Protein AF-0000000084488654 (afdb_homodimer)

pLDDT: mean 82.96, std 18.71, range [35.03, 98.75]

Radius of gyration: 23.06 Å; Cα contacts (8 Å, |Δi|>4): 417; chains: 2; bounding box: 49×82×56 Å

InterPro domains:
  IPR019537 Transmembrane protein 65 [PF10507] (19-125)
  IPR019537 Transmembrane protein 65 [PTHR21706] (2-139)

Foldseek 3Di:
DPPQDADDPVLLLLLLQLLQQLLLVLLLLQQLQLVVQLVVCCVPCCVPPVDDSVNSSVVSNVVSVVVCVVCSVVSVVVSVVVGDDNDPGDPVNCPDPSSVVSSVNSNVNNSVNSNVNNNVCVVVDDDPPPPCVVVVVVVVD/DPPQDADDPVLLLLLLQLLLQLLLVLLLLQQLQLVVQLVVCCVPCCVPPVDDSVNSSVVSNVVSVVVCVVCSVVSVVVSVVVRDDNPPGDPVNCPDPSSVVSSVNSNVNNSVNSNVNNNVCVVVDDDPPPPCVVVVVVVVD

Structure (mmCIF, N/CA/C/O backbone):
data_AF-0000000084488654-model_v1
#
loop_
_entity.id
_entity.type
_entity.pdbx_description
1 polymer 'Transmembrane protein 65'
#
loop_
_atom_site.group_PDB
_atom_site.id
_atom_site.type_symbol
_atom_site.label_atom_id
_atom_site.label_alt_id
_atom_site.label_comp_id
_atom_site.label_asym_id
_atom_site.label_entity_id
_atom_site.label_seq_id
_atom_site.pdbx_PDB_ins_code
_atom_site.Cartn_x
_atom_site.Cartn_y
_atom_site.Cartn_z
_atom_site.occupancy
_atom_site.B_iso_or_equiv
_atom_site.auth_seq_id
_atom_site.auth_comp_id
_atom_site.auth_asym_id
_atom_site.auth_atom_id
_atom_site.pdbx_PDB_model_num
ATOM 1 N N . ALA A 1 1 ? 18.141 -35.188 0.821 1 44.56 1 ALA A N 1
ATOM 2 C CA . ALA A 1 1 ? 17.438 -33.938 0.539 1 44.56 1 ALA A CA 1
ATOM 3 C C . ALA A 1 1 ? 18.25 -33.031 -0.389 1 44.56 1 ALA A C 1
ATOM 5 O O . ALA A 1 1 ? 19.422 -32.75 -0.121 1 44.56 1 ALA A O 1
ATOM 6 N N . GLU A 1 2 ? 18.188 -33.094 -1.685 1 52.5 2 GLU A N 1
ATOM 7 C CA . GLU A 1 2 ? 19.062 -32.469 -2.686 1 52.5 2 GLU A CA 1
ATOM 8 C C . GLU A 1 2 ? 19.25 -30.969 -2.404 1 52.5 2 GLU A C 1
ATOM 10 O O . GLU A 1 2 ? 18.281 -30.25 -2.182 1 52.5 2 GLU A O 1
ATOM 15 N N . GLN A 1 3 ? 20.375 -30.578 -1.865 1 67.62 3 GLN A N 1
ATOM 16 C CA . GLN A 1 3 ? 20.766 -29.25 -1.397 1 67.62 3 GLN A CA 1
ATOM 17 C C . GLN A 1 3 ? 20.609 -28.219 -2.498 1 67.62 3 GLN A C 1
ATOM 19 O O . GLN A 1 3 ? 21.156 -28.375 -3.594 1 67.62 3 GLN A O 1
ATOM 24 N N . VAL A 1 4 ? 19.484 -27.656 -2.678 1 75.12 4 VAL A N 1
ATOM 25 C CA . VAL A 1 4 ? 19.297 -26.578 -3.641 1 75.12 4 VAL A CA 1
ATOM 26 C C . VAL A 1 4 ? 20.5 -25.625 -3.598 1 75.12 4 VAL A C 1
ATOM 28 O O . VAL A 1 4 ? 20.891 -25.156 -2.527 1 75.12 4 VAL A O 1
ATOM 31 N N . PRO A 1 5 ? 21.328 -25.672 -4.715 1 82.69 5 PRO A N 1
ATOM 32 C CA . PRO A 1 5 ? 22.484 -24.781 -4.727 1 82.69 5 PRO A CA 1
ATOM 33 C C . PRO A 1 5 ? 22.109 -23.328 -4.402 1 82.69 5 PRO A C 1
ATOM 35 O O . PRO A 1 5 ? 21.094 -22.828 -4.871 1 82.69 5 PRO A O 1
ATOM 38 N N . ARG A 1 6 ? 22.969 -22.781 -3.582 1 86.94 6 ARG A N 1
ATOM 39 C CA . ARG A 1 6 ? 22.766 -21.391 -3.201 1 86.94 6 ARG A CA 1
ATOM 40 C C . ARG A 1 6 ? 22.984 -20.469 -4.391 1 86.94 6 ARG A C 1
ATOM 42 O O . ARG A 1 6 ? 23.906 -20.656 -5.184 1 86.94 6 ARG A O 1
ATOM 49 N N . PRO A 1 7 ? 22.078 -19.5 -4.551 1 90.06 7 PRO A N 1
ATOM 50 C CA . PRO A 1 7 ? 22.281 -18.531 -5.621 1 90.06 7 PRO A CA 1
ATOM 51 C C . PRO A 1 7 ? 23.547 -17.688 -5.434 1 90.06 7 PRO A C 1
ATOM 53 O O . PRO A 1 7 ? 24.016 -17.516 -4.305 1 90.06 7 PRO A O 1
ATOM 56 N N . THR A 1 8 ? 24.078 -17.312 -6.465 1 90.81 8 THR A N 1
ATOM 57 C CA . THR A 1 8 ? 25.234 -16.422 -6.41 1 90.81 8 THR A CA 1
ATOM 58 C C . THR A 1 8 ? 24.828 -15.031 -5.949 1 90.81 8 THR A C 1
ATOM 60 O O . THR A 1 8 ? 23.641 -14.695 -5.945 1 90.81 8 THR A O 1
ATOM 63 N N . THR A 1 9 ? 25.828 -14.305 -5.566 1 91.94 9 THR A N 1
ATOM 64 C CA . THR A 1 9 ? 25.578 -12.938 -5.145 1 91.94 9 THR A CA 1
ATOM 65 C C . THR A 1 9 ? 24.969 -12.125 -6.277 1 91.94 9 THR A C 1
ATOM 67 O O . THR A 1 9 ? 24.094 -11.281 -6.047 1 91.94 9 THR A O 1
ATOM 70 N N . ARG A 1 10 ? 25.391 -12.367 -7.445 1 92.12 10 ARG A N 1
ATOM 71 C CA . ARG A 1 10 ? 24.844 -11.664 -8.602 1 92.12 10 ARG A CA 1
ATOM 72 C C . ARG A 1 10 ? 23.359 -11.984 -8.789 1 92.12 10 ARG A C 1
ATOM 74 O O . ARG A 1 10 ? 22.562 -11.094 -9.078 1 92.12 10 ARG A O 1
ATOM 81 N N . ASN A 1 11 ? 23.078 -13.25 -8.594 1 91.25 11 ASN A N 1
ATOM 82 C CA . ASN A 1 11 ? 21.688 -13.648 -8.664 1 91.25 11 ASN A CA 1
ATOM 83 C C . ASN A 1 11 ? 20.844 -12.938 -7.609 1 91.25 11 ASN A C 1
ATOM 85 O O . ASN A 1 11 ? 19.734 -12.484 -7.895 1 91.25 11 ASN A O 1
ATOM 89 N N . LEU A 1 12 ? 21.391 -12.906 -6.457 1 93.56 12 LEU A N 1
ATOM 90 C CA . LEU A 1 12 ? 20.672 -12.305 -5.34 1 93.56 12 LEU A CA 1
ATOM 91 C C . LEU A 1 12 ? 20.438 -10.812 -5.586 1 93.56 12 LEU A C 1
ATOM 93 O O . LEU A 1 12 ? 19.359 -10.297 -5.316 1 93.56 12 LEU A O 1
ATOM 97 N N . VAL A 1 13 ? 21.422 -10.18 -6.129 1 93.44 13 VAL A N 1
ATOM 98 C CA . VAL A 1 13 ? 21.297 -8.758 -6.438 1 93.44 13 VAL A CA 1
ATOM 99 C C . VAL A 1 13 ? 20.281 -8.555 -7.555 1 93.44 13 VAL A C 1
ATOM 101 O O . VAL A 1 13 ? 19.484 -7.609 -7.516 1 93.44 13 VAL A O 1
ATOM 104 N N . ASP A 1 14 ? 20.297 -9.43 -8.484 1 91.25 14 ASP A N 1
ATOM 105 C CA . ASP A 1 14 ? 19.328 -9.352 -9.57 1 91.25 14 ASP A CA 1
ATOM 106 C C . ASP A 1 14 ? 17.906 -9.5 -9.039 1 91.25 14 ASP A C 1
ATOM 108 O O . ASP A 1 14 ? 16.984 -8.828 -9.523 1 91.25 14 ASP A O 1
ATOM 112 N N . ILE A 1 15 ? 17.766 -10.398 -8.102 1 91.38 15 ILE A N 1
ATOM 113 C CA . ILE A 1 15 ? 16.453 -10.602 -7.477 1 91.38 15 ILE A CA 1
ATOM 114 C C . ILE A 1 15 ? 16.016 -9.305 -6.797 1 91.38 15 ILE A C 1
ATOM 116 O O . ILE A 1 15 ? 14.859 -8.891 -6.945 1 91.38 15 ILE A O 1
ATOM 120 N N . ALA A 1 16 ? 16.906 -8.703 -6.094 1 94.19 16 ALA A N 1
ATOM 121 C CA . ALA A 1 16 ? 16.578 -7.469 -5.379 1 94.19 16 ALA A CA 1
ATOM 122 C C . ALA A 1 16 ? 16.203 -6.355 -6.348 1 94.19 16 ALA A C 1
ATOM 124 O O . ALA A 1 16 ? 15.219 -5.641 -6.129 1 94.19 16 ALA A O 1
ATOM 125 N N . ILE A 1 17 ? 16.938 -6.238 -7.414 1 92.25 17 ILE A N 1
ATOM 126 C CA . ILE A 1 17 ? 16.688 -5.184 -8.391 1 92.25 17 ILE A CA 1
ATOM 127 C C . ILE A 1 17 ? 15.344 -5.41 -9.078 1 92.25 17 ILE A C 1
ATOM 129 O O . ILE A 1 17 ? 14.555 -4.477 -9.242 1 92.25 17 ILE A O 1
ATOM 133 N N . ALA A 1 18 ? 15.094 -6.648 -9.445 1 89.44 18 ALA A N 1
ATOM 134 C CA . ALA A 1 18 ? 13.844 -6.992 -10.117 1 89.44 18 ALA A CA 1
ATOM 135 C C . ALA A 1 18 ? 12.641 -6.672 -9.234 1 89.44 18 ALA A C 1
ATOM 137 O O . ALA A 1 18 ? 11.594 -6.25 -9.734 1 89.44 18 ALA A O 1
ATOM 138 N N . ASN A 1 19 ? 12.797 -6.875 -7.961 1 91.56 19 ASN A N 1
ATOM 139 C CA . ASN A 1 19 ? 11.688 -6.645 -7.043 1 91.56 19 ASN A CA 1
ATOM 140 C C . ASN A 1 19 ? 11.578 -5.176 -6.656 1 91.56 19 ASN A C 1
ATOM 142 O O . ASN A 1 19 ? 10.531 -4.734 -6.172 1 91.56 19 ASN A O 1
ATOM 146 N N . SER A 1 20 ? 12.641 -4.43 -6.879 1 94.69 20 SER A N 1
ATOM 147 C CA . SER A 1 20 ? 12.633 -3.023 -6.484 1 94.69 20 SER A CA 1
ATOM 148 C C . SER A 1 20 ? 11.859 -2.172 -7.488 1 94.69 20 SER A C 1
ATOM 150 O O . SER A 1 20 ? 11.203 -1.197 -7.109 1 94.69 20 SER A O 1
ATOM 152 N N . ILE A 1 21 ? 11.805 -2.488 -8.641 1 93.38 21 ILE A N 1
ATOM 153 C CA . ILE A 1 21 ? 11.344 -1.622 -9.727 1 93.38 21 ILE A CA 1
ATOM 154 C C . ILE A 1 21 ? 9.836 -1.385 -9.594 1 93.38 21 ILE A C 1
ATOM 156 O O . ILE A 1 21 ? 9.391 -0.238 -9.531 1 93.38 21 ILE A O 1
ATOM 160 N N . PRO A 1 22 ? 9.102 -2.508 -9.539 1 93 22 PRO A N 1
ATOM 161 C CA . PRO A 1 22 ? 7.672 -2.242 -9.383 1 93 22 PRO A CA 1
ATOM 162 C C . PRO A 1 22 ? 7.363 -1.443 -8.117 1 93 22 PRO A C 1
ATOM 164 O O . PRO A 1 22 ? 6.43 -0.636 -8.102 1 93 22 PRO A O 1
ATOM 167 N N . PHE A 1 23 ? 8.125 -1.612 -7.098 1 96.25 23 PHE A N 1
ATOM 168 C CA . PHE A 1 23 ? 7.836 -0.982 -5.816 1 96.25 23 PHE A CA 1
ATOM 169 C C . PHE A 1 23 ? 8.227 0.491 -5.836 1 96.25 23 PHE A C 1
ATOM 171 O O . PHE A 1 23 ? 7.734 1.281 -5.027 1 96.25 23 PHE A O 1
ATOM 178 N N . ILE A 1 24 ? 9.117 0.852 -6.754 1 96.69 24 ILE A N 1
ATOM 179 C CA . ILE A 1 24 ? 9.344 2.275 -6.98 1 96.69 24 ILE A CA 1
ATOM 180 C C . ILE A 1 24 ? 8.062 2.932 -7.48 1 96.69 24 ILE A C 1
ATOM 182 O O . ILE A 1 24 ? 7.66 3.984 -6.98 1 96.69 24 ILE A O 1
ATOM 186 N N . GLY A 1 25 ? 7.473 2.271 -8.469 1 94.88 25 GLY A N 1
ATOM 187 C CA . GLY A 1 25 ? 6.223 2.789 -9 1 94.88 25 GLY A CA 1
ATOM 188 C C . GLY A 1 25 ? 5.117 2.863 -7.965 1 94.88 25 GLY A C 1
ATOM 189 O O . GLY A 1 25 ? 4.418 3.873 -7.863 1 94.88 25 GLY A O 1
ATOM 190 N N . PHE A 1 26 ? 4.965 1.86 -7.164 1 96.31 26 PHE A N 1
ATOM 191 C CA . PHE A 1 26 ? 3.949 1.808 -6.117 1 96.31 26 PHE A CA 1
ATOM 192 C C . PHE A 1 26 ? 4.172 2.914 -5.094 1 96.31 26 PHE A C 1
ATOM 194 O O . PHE A 1 26 ? 3.229 3.605 -4.703 1 96.31 26 PHE A O 1
ATOM 201 N N . GLY A 1 27 ? 5.402 2.973 -4.66 1 97.81 27 GLY A N 1
ATOM 202 C CA . GLY A 1 27 ? 5.719 3.998 -3.68 1 97.81 27 GLY A CA 1
ATOM 203 C C . GLY A 1 27 ? 5.48 5.406 -4.191 1 97.81 27 GLY A C 1
ATOM 204 O O . GLY A 1 27 ? 4.969 6.258 -3.461 1 97.81 27 GLY A O 1
ATOM 205 N N . PHE A 1 28 ? 5.863 5.684 -5.484 1 98.06 28 PHE A N 1
ATOM 206 C CA . PHE A 1 28 ? 5.645 6.992 -6.09 1 98.06 28 PHE A CA 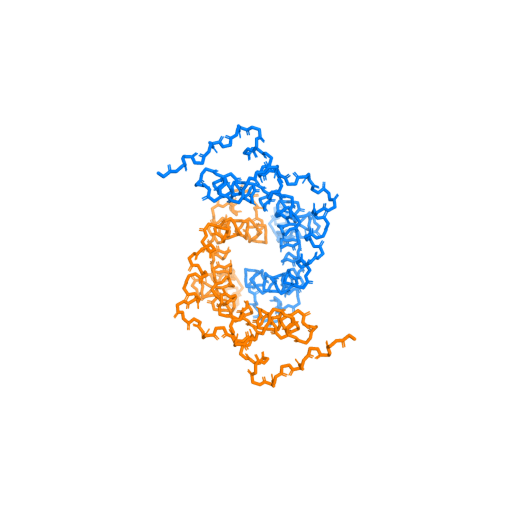1
ATOM 207 C C . PHE A 1 28 ? 4.16 7.344 -6.098 1 98.06 28 PHE A C 1
ATOM 209 O O . PHE A 1 28 ? 3.77 8.414 -5.625 1 98.06 28 PHE A O 1
ATOM 216 N N . LEU A 1 29 ? 3.373 6.461 -6.539 1 97.38 29 LEU A N 1
ATOM 217 C CA . LEU A 1 29 ? 1.939 6.711 -6.648 1 97.38 29 LEU A CA 1
ATOM 218 C C . LEU A 1 29 ? 1.312 6.875 -5.27 1 97.38 29 LEU A C 1
ATOM 220 O O . LEU A 1 29 ? 0.453 7.738 -5.07 1 97.38 29 LEU A O 1
ATOM 224 N N . ASP A 1 30 ? 1.757 6.031 -4.336 1 98.12 30 ASP A N 1
ATOM 225 C CA . ASP A 1 30 ? 1.189 6.02 -2.99 1 98.12 30 ASP A CA 1
ATOM 226 C C . ASP A 1 30 ? 1.326 7.387 -2.326 1 98.12 30 ASP A C 1
ATOM 228 O O . ASP A 1 30 ? 0.328 7.992 -1.933 1 98.12 30 ASP A O 1
ATOM 232 N N . ASN A 1 31 ? 2.559 7.945 -2.254 1 98.75 31 ASN A N 1
ATOM 233 C CA . ASN A 1 31 ? 2.756 9.25 -1.628 1 98.75 31 ASN A CA 1
ATOM 234 C C . ASN A 1 31 ? 2.252 10.383 -2.52 1 98.75 31 ASN A C 1
ATOM 236 O O . ASN A 1 31 ? 1.717 11.375 -2.023 1 98.75 31 ASN A O 1
ATOM 240 N N . PHE A 1 32 ? 2.457 10.242 -3.801 1 98.44 32 PHE A N 1
ATOM 241 C CA . PHE A 1 32 ? 2.051 11.289 -4.727 1 98.44 32 PHE A CA 1
ATOM 242 C C . PHE A 1 32 ? 0.557 11.562 -4.609 1 98.44 32 PHE A C 1
ATOM 244 O O . PHE A 1 32 ? 0.147 12.711 -4.391 1 98.44 32 PHE A O 1
ATOM 251 N N . PHE A 1 33 ? -0.195 10.555 -4.578 1 98.19 33 PHE A N 1
ATOM 252 C CA . PHE A 1 33 ? -1.642 10.742 -4.578 1 98.19 33 PHE A CA 1
ATOM 253 C C . PHE A 1 33 ? -2.156 10.969 -3.16 1 98.19 33 PHE A C 1
ATOM 255 O O . PHE A 1 33 ? -3.121 11.703 -2.955 1 98.19 33 PHE A O 1
ATOM 262 N N . MET A 1 34 ? -1.543 10.312 -2.191 1 98.31 34 MET A N 1
ATOM 263 C CA . MET A 1 34 ? -1.915 10.641 -0.818 1 98.31 34 MET A CA 1
ATOM 264 C C . MET A 1 34 ? -1.822 12.148 -0.576 1 98.31 34 MET A C 1
ATOM 266 O O . MET A 1 34 ? -2.736 12.742 -0.007 1 98.31 34 MET A O 1
ATOM 270 N N . LEU A 1 35 ? -0.767 12.75 -1.062 1 97.38 35 LEU A N 1
ATOM 271 C CA . LEU A 1 35 ? -0.52 14.172 -0.853 1 97.38 35 LEU A CA 1
ATOM 272 C C . LEU A 1 35 ? -1.505 15.016 -1.652 1 97.38 35 LEU A C 1
ATOM 274 O O . LEU A 1 35 ? -2.062 15.984 -1.133 1 97.38 35 LEU A O 1
ATOM 278 N N . ILE A 1 36 ? -1.732 14.672 -2.887 1 96.81 36 ILE A N 1
ATOM 279 C CA . ILE A 1 36 ? -2.648 15.438 -3.729 1 96.81 36 ILE A CA 1
ATOM 280 C C . ILE A 1 36 ? -4.059 15.367 -3.15 1 96.81 36 ILE A C 1
ATOM 282 O O . ILE A 1 36 ? -4.699 16.406 -2.934 1 96.81 36 ILE A O 1
ATOM 286 N N . PHE A 1 37 ? -4.508 14.219 -2.828 1 96.88 37 PHE A N 1
ATOM 287 C CA . PHE A 1 37 ? -5.852 14.055 -2.285 1 96.88 37 PHE A CA 1
ATOM 288 C C . PHE A 1 37 ? -5.945 14.648 -0.885 1 96.88 37 PHE A C 1
ATOM 290 O O . PHE A 1 37 ? -6.934 15.312 -0.551 1 96.88 37 PHE A O 1
ATOM 297 N N . GLY A 1 38 ? -4.91 14.367 -0.114 1 94.5 38 GLY A N 1
ATOM 298 C CA . GLY A 1 38 ? -4.902 14.93 1.227 1 94.5 38 GLY A CA 1
ATOM 299 C C . GLY A 1 38 ? -4.984 16.438 1.239 1 94.5 38 GLY A C 1
ATOM 300 O O . GLY A 1 38 ? -5.719 17.016 2.041 1 94.5 38 GLY A O 1
ATOM 301 N N . ASP A 1 39 ? -4.234 17.031 0.391 1 91.69 39 ASP A N 1
ATOM 302 C CA . ASP A 1 39 ? -4.238 18.5 0.288 1 91.69 39 ASP A CA 1
ATOM 303 C C . ASP A 1 39 ? -5.605 19.016 -0.157 1 91.69 39 ASP A C 1
ATOM 305 O O . ASP A 1 39 ? -6.113 20 0.385 1 91.69 39 ASP A O 1
ATOM 309 N N . TYR A 1 40 ? -6.125 18.375 -1.132 1 89.88 40 TYR A N 1
ATOM 310 C CA . TYR A 1 40 ? -7.449 18.75 -1.609 1 89.88 40 TYR A CA 1
ATOM 311 C C . TYR A 1 40 ? -8.484 18.641 -0.496 1 89.88 40 TYR A C 1
ATOM 313 O O . TYR A 1 40 ? -9.312 19.547 -0.319 1 89.88 40 TYR A O 1
ATOM 321 N N . ILE A 1 41 ? -8.453 17.672 0.303 1 90.56 41 ILE A N 1
ATOM 322 C CA . ILE A 1 41 ? -9.398 17.438 1.388 1 90.56 41 ILE A CA 1
ATOM 323 C C . ILE A 1 41 ? -9.148 18.438 2.512 1 90.56 41 ILE A C 1
ATOM 325 O O . ILE A 1 41 ? -10.094 19 3.07 1 90.56 41 ILE A O 1
ATOM 329 N N . ASP A 1 42 ? -7.906 18.594 2.809 1 87.5 42 ASP A N 1
ATOM 330 C CA . ASP A 1 42 ? -7.543 19.578 3.83 1 87.5 42 ASP A CA 1
ATOM 331 C C . ASP A 1 42 ? -8.055 20.969 3.463 1 87.5 42 ASP A C 1
ATOM 333 O O . ASP A 1 42 ? -8.555 21.688 4.32 1 87.5 42 ASP A O 1
ATOM 337 N N . PHE A 1 43 ? -7.934 21.359 2.258 1 82.06 43 PHE A N 1
ATOM 338 C CA . PHE A 1 43 ? -8.328 22.672 1.787 1 82.06 43 PHE A CA 1
ATOM 339 C C . PHE A 1 43 ? -9.852 22.812 1.801 1 82.06 43 PHE A C 1
ATOM 341 O O . PHE A 1 43 ? -10.375 23.828 2.271 1 82.06 43 PHE A O 1
ATOM 348 N N . TYR A 1 44 ? -10.523 21.859 1.376 1 80.56 44 TYR A N 1
ATOM 349 C CA . TYR A 1 44 ? -11.969 21.984 1.203 1 80.56 44 TYR A CA 1
ATOM 350 C C . TYR A 1 44 ? -12.703 21.641 2.492 1 80.56 44 TYR A C 1
ATOM 352 O O . TYR A 1 44 ? -13.734 22.219 2.803 1 80.56 44 TYR A O 1
ATOM 360 N N . LEU A 1 45 ? -12.172 20.703 3.223 1 73.19 45 LEU A N 1
ATOM 361 C CA . LEU A 1 45 ? -12.906 20.266 4.402 1 73.19 45 LEU A CA 1
ATOM 362 C C . LEU A 1 45 ? -12.297 20.844 5.672 1 73.19 45 LEU A C 1
ATOM 364 O O . LEU A 1 45 ? -12.906 20.797 6.742 1 73.19 45 LEU A O 1
ATOM 368 N N . GLY A 1 46 ? -11.07 21.203 5.625 1 61.09 46 GLY A N 1
ATOM 369 C CA . GLY A 1 46 ? -10.422 21.781 6.789 1 61.09 46 GLY A CA 1
ATOM 370 C C . GLY A 1 46 ? -11.172 22.984 7.344 1 61.09 46 GLY A C 1
ATOM 371 O O . GLY A 1 46 ? -11.266 23.156 8.562 1 61.09 46 GLY A O 1
ATOM 372 N N . SER A 1 47 ? -11.664 23.797 6.484 1 54.88 47 SER A N 1
ATOM 373 C CA . SER A 1 47 ? -12.406 24.969 6.945 1 54.88 47 SER A CA 1
ATOM 374 C C . SER A 1 47 ? -13.758 24.578 7.52 1 54.88 47 SER A C 1
ATOM 376 O O . SER A 1 47 ? -14.203 25.141 8.516 1 54.88 47 SER A O 1
ATOM 378 N N . TYR A 1 48 ? -14.281 23.531 6.766 1 53.62 48 TYR A N 1
ATOM 379 C CA . TYR A 1 48 ? -15.695 23.359 7.07 1 53.62 48 TYR A CA 1
ATOM 380 C C . TYR A 1 48 ? -15.898 22.375 8.219 1 53.62 48 TYR A C 1
ATOM 382 O O . TYR A 1 48 ? -16.797 22.562 9.047 1 53.62 48 TYR A O 1
ATOM 390 N N . PHE A 1 49 ? -15.094 21.344 8.258 1 58.31 49 PHE A N 1
ATOM 391 C CA . PHE A 1 49 ? -15.391 20.312 9.258 1 58.31 49 PHE A CA 1
ATOM 392 C C . PHE A 1 49 ? -14.25 20.203 10.258 1 58.31 49 PHE A C 1
ATOM 394 O O . PHE A 1 49 ? -14.258 19.312 11.117 1 58.31 49 PHE A O 1
ATOM 401 N N . VAL A 1 50 ? -13.508 21.172 10.391 1 58.75 50 VAL A N 1
ATOM 402 C CA . VAL A 1 50 ? -12.383 21.156 11.32 1 58.75 50 VAL A CA 1
ATOM 403 C C . VAL A 1 50 ? -11.594 19.859 11.164 1 58.75 50 VAL A C 1
ATOM 405 O O . VAL A 1 50 ? -11.312 19.188 12.148 1 58.75 50 VAL A O 1
ATOM 408 N N . LEU A 1 51 ? -11.508 19.391 10.023 1 73.56 51 LEU A N 1
ATOM 409 C CA . LEU A 1 51 ? -10.664 18.219 9.844 1 73.56 51 LEU A CA 1
ATOM 410 C C . LEU A 1 51 ? -9.188 18.578 9.969 1 73.56 51 LEU A C 1
ATOM 412 O O . LEU A 1 51 ? -8.727 19.547 9.352 1 73.56 51 LEU A O 1
ATOM 416 N N . THR A 1 52 ? -8.531 17.891 10.82 1 84.69 52 THR A N 1
ATOM 417 C CA . THR A 1 52 ? -7.105 18.156 10.992 1 84.69 52 THR A CA 1
ATOM 418 C C . THR A 1 52 ? -6.328 17.766 9.742 1 84.69 52 THR A C 1
ATOM 420 O O . THR A 1 52 ? -6.805 16.969 8.93 1 84.69 52 THR A O 1
ATOM 423 N N . THR A 1 53 ? -5.25 18.328 9.578 1 87.12 53 THR A N 1
ATOM 424 C CA . THR A 1 53 ? -4.379 18.016 8.445 1 87.12 53 THR A CA 1
ATOM 425 C C . THR A 1 53 ? -4.012 16.531 8.453 1 87.12 53 THR A C 1
ATOM 427 O O . THR A 1 53 ? -3.951 15.898 7.395 1 87.12 53 THR A O 1
ATOM 430 N N . MET A 1 54 ? -3.812 15.961 9.594 1 90.69 54 MET A N 1
ATOM 431 C CA . MET A 1 54 ? -3.479 14.547 9.711 1 90.69 54 MET A CA 1
ATOM 432 C C . MET A 1 54 ? -4.641 13.672 9.258 1 90.69 54 MET A C 1
ATOM 434 O O . MET A 1 54 ? -4.438 12.641 8.609 1 90.69 54 MET A O 1
ATOM 438 N N . ALA A 1 55 ? -5.859 14 9.609 1 92.94 55 ALA A N 1
ATOM 439 C CA . ALA A 1 55 ? -7.043 13.266 9.156 1 92.94 55 ALA A CA 1
ATOM 440 C C . ALA A 1 55 ? -7.191 13.344 7.641 1 92.94 55 ALA A C 1
ATOM 442 O O . ALA A 1 55 ? -7.523 12.352 6.992 1 92.94 55 ALA A O 1
ATOM 443 N N . ALA A 1 56 ? -6.977 14.547 7.129 1 93.31 56 ALA A N 1
ATOM 444 C CA . ALA A 1 56 ? -7.016 14.734 5.684 1 93.31 56 ALA A CA 1
ATOM 445 C C . ALA A 1 56 ? -6 13.828 4.988 1 93.31 56 ALA A C 1
ATOM 447 O O . ALA A 1 56 ? -6.301 13.227 3.953 1 93.31 56 ALA A O 1
ATOM 448 N N . ALA A 1 57 ? -4.816 13.758 5.555 1 95.12 57 ALA A N 1
ATOM 449 C CA . ALA A 1 57 ? -3.779 12.891 5.008 1 95.12 57 ALA A CA 1
ATOM 450 C C . ALA A 1 57 ? -4.203 11.43 5.062 1 95.12 57 ALA A C 1
ATOM 452 O O . ALA A 1 57 ? -3.941 10.664 4.133 1 95.12 57 ALA A O 1
ATOM 453 N N . ALA A 1 58 ? -4.848 11 6.117 1 97.19 58 ALA A N 1
ATOM 454 C CA . ALA A 1 58 ? -5.312 9.617 6.258 1 97.19 58 ALA A CA 1
ATOM 455 C C . ALA A 1 58 ? -6.375 9.289 5.211 1 97.19 58 ALA A C 1
ATOM 457 O O . ALA A 1 58 ? -6.359 8.203 4.625 1 97.19 58 ALA A O 1
ATOM 458 N N . ILE A 1 59 ? -7.309 10.156 4.988 1 97.38 59 ILE A N 1
ATOM 459 C CA . ILE A 1 59 ? -8.32 9.977 3.949 1 97.38 59 ILE A CA 1
ATOM 460 C C . ILE A 1 59 ? -7.652 9.969 2.576 1 97.38 59 ILE A C 1
ATOM 462 O O . ILE A 1 59 ? -7.984 9.141 1.724 1 97.38 59 ILE A O 1
ATOM 466 N N . GLY A 1 60 ? -6.754 10.945 2.381 1 97.75 60 GLY A N 1
ATOM 467 C CA . GLY A 1 60 ? -5.98 10.938 1.148 1 97.75 60 GLY A CA 1
ATOM 468 C C . GLY A 1 60 ? -5.273 9.625 0.896 1 97.75 60 GLY A C 1
ATOM 469 O O . GLY A 1 60 ? -5.246 9.133 -0.235 1 97.75 60 GLY A O 1
ATOM 470 N N . ASN A 1 61 ? -4.68 9.055 1.982 1 98.69 61 ASN A N 1
ATOM 471 C CA . ASN A 1 61 ? -4.02 7.762 1.876 1 98.69 61 ASN A CA 1
ATOM 472 C C . ASN A 1 61 ? -5 6.66 1.484 1 98.69 61 ASN A C 1
ATOM 474 O O . ASN A 1 61 ? -4.656 5.762 0.718 1 98.69 61 ASN A O 1
ATOM 478 N N . THR A 1 62 ? -6.262 6.742 1.947 1 98.56 62 THR A N 1
ATOM 479 C CA . THR A 1 62 ? -7.309 5.789 1.586 1 98.56 62 THR A CA 1
ATOM 480 C C . THR A 1 62 ? -7.578 5.828 0.085 1 98.56 62 THR A C 1
ATOM 482 O O . THR A 1 62 ? -7.613 4.785 -0.572 1 98.56 62 THR A O 1
ATOM 485 N N . PHE A 1 63 ? -7.73 6.98 -0.414 1 98.31 63 PHE A N 1
ATOM 486 C CA . PHE A 1 63 ? -7.977 7.129 -1.844 1 98.31 63 PHE A CA 1
ATOM 487 C C . PHE A 1 63 ? -6.77 6.664 -2.652 1 98.31 63 PHE A C 1
ATOM 489 O O . PHE A 1 63 ? -6.922 6.086 -3.729 1 98.31 63 PHE A O 1
ATOM 496 N N . SER A 1 64 ? -5.574 7.004 -2.152 1 98.5 64 SER A N 1
ATOM 497 C CA . SER A 1 64 ? -4.355 6.543 -2.811 1 98.5 64 SER A CA 1
ATOM 498 C C . SER A 1 64 ? -4.301 5.02 -2.861 1 98.5 64 SER A C 1
ATOM 500 O O . SER A 1 64 ? -3.947 4.441 -3.891 1 98.5 64 SER A O 1
ATOM 502 N N . ASP A 1 65 ? -4.668 4.348 -1.716 1 98.19 65 ASP A N 1
ATOM 503 C CA . ASP A 1 65 ? -4.699 2.891 -1.662 1 98.19 65 ASP A CA 1
ATOM 504 C C . ASP A 1 65 ? -5.676 2.322 -2.691 1 98.19 65 ASP A C 1
ATOM 506 O O . ASP A 1 65 ? -5.371 1.333 -3.361 1 98.19 65 ASP A O 1
ATOM 510 N N . ILE A 1 66 ? -6.836 2.9 -2.811 1 98.06 66 ILE A N 1
ATOM 511 C CA . ILE A 1 66 ? -7.84 2.471 -3.777 1 98.06 66 ILE A CA 1
ATOM 512 C C . ILE A 1 66 ? -7.289 2.613 -5.195 1 98.06 66 ILE A C 1
ATOM 514 O O . ILE A 1 66 ? -7.387 1.688 -6.004 1 98.06 66 ILE A O 1
ATOM 518 N N . LEU A 1 67 ? -6.699 3.717 -5.48 1 97.06 67 LEU A N 1
ATOM 519 C CA . LEU A 1 67 ? -6.086 3.939 -6.785 1 97.06 67 LEU A CA 1
ATOM 520 C C . LEU A 1 67 ? -4.984 2.918 -7.047 1 97.06 67 LEU A C 1
ATOM 522 O O . LEU A 1 67 ? -4.805 2.471 -8.18 1 97.06 67 LEU A O 1
ATOM 526 N N . GLY A 1 68 ? -4.238 2.695 -5.996 1 95.44 68 GLY A N 1
ATOM 527 C CA . GLY A 1 68 ? -3.178 1.708 -6.113 1 95.44 68 GLY A CA 1
ATOM 528 C C . GLY A 1 68 ? -3.672 0.354 -6.582 1 95.44 68 GLY A C 1
ATOM 529 O O . GLY A 1 68 ? -3.037 -0.285 -7.426 1 95.44 68 GLY A O 1
ATOM 530 N N . ILE A 1 69 ? -4.758 -0.152 -6.125 1 94.19 69 ILE A N 1
ATOM 531 C CA . ILE A 1 69 ? -5.355 -1.415 -6.543 1 94.19 69 ILE A CA 1
ATOM 532 C C . ILE A 1 69 ? -5.73 -1.344 -8.023 1 94.19 69 ILE A C 1
ATOM 534 O O . ILE A 1 69 ? -5.488 -2.289 -8.773 1 94.19 69 ILE A O 1
ATOM 538 N N . GLY A 1 70 ? -6.227 -0.218 -8.453 1 91.31 70 GLY A N 1
ATOM 539 C CA . GLY A 1 70 ? -6.664 -0.041 -9.836 1 91.31 70 GLY A CA 1
ATOM 540 C C . GLY A 1 70 ? -5.512 0.084 -10.812 1 91.31 70 GLY A C 1
ATOM 541 O O . GLY A 1 70 ? -5.648 -0.264 -11.984 1 91.31 70 GLY A O 1
ATOM 542 N N . THR A 1 71 ? -4.383 0.503 -10.305 1 91.88 71 THR A N 1
ATOM 543 C CA . THR A 1 71 ? -3.271 0.768 -11.211 1 91.88 71 THR A CA 1
ATOM 544 C C . THR A 1 71 ? -2.193 -0.303 -11.078 1 91.88 71 THR A C 1
ATOM 546 O O . THR A 1 71 ? -1.16 -0.239 -11.742 1 91.88 71 THR A O 1
ATOM 549 N N . ALA A 1 72 ? -2.447 -1.175 -10.203 1 87.44 72 ALA A N 1
ATOM 550 C CA . ALA A 1 72 ? -1.436 -2.189 -9.922 1 87.44 72 ALA A CA 1
ATOM 551 C C . ALA A 1 72 ? -0.947 -2.85 -11.211 1 87.44 72 ALA A C 1
ATOM 553 O O . ALA A 1 72 ? 0.257 -3.029 -11.406 1 87.44 72 ALA A O 1
ATOM 554 N N . PHE A 1 73 ? -1.847 -3.139 -12.086 1 80.06 73 PHE A N 1
ATOM 555 C CA . PHE A 1 73 ? -1.517 -3.805 -13.344 1 80.06 73 PHE A CA 1
ATOM 556 C C . PHE A 1 73 ? -0.567 -2.949 -14.172 1 80.06 73 PHE A C 1
ATOM 558 O O . PHE A 1 73 ? 0.424 -3.453 -14.703 1 80.06 73 PHE A O 1
ATOM 565 N N . TYR A 1 74 ? -0.842 -1.746 -14.172 1 82.81 74 TYR A N 1
ATOM 566 C CA . TYR A 1 74 ? -0.025 -0.848 -14.977 1 82.81 74 TYR A CA 1
ATOM 567 C C . TYR A 1 74 ? 1.371 -0.7 -14.383 1 82.81 74 TYR A C 1
ATOM 569 O O . TYR A 1 74 ? 2.365 -0.704 -15.117 1 82.81 74 TYR A O 1
ATOM 577 N N . VAL A 1 75 ? 1.448 -0.673 -13.141 1 85.75 75 VAL A N 1
ATOM 578 C CA . VAL A 1 75 ? 2.738 -0.551 -12.469 1 85.75 75 VAL A CA 1
ATOM 579 C C . VAL A 1 75 ? 3.58 -1.797 -12.734 1 85.75 75 VAL A C 1
ATOM 581 O O . VAL A 1 75 ? 4.766 -1.693 -13.055 1 85.75 75 VAL A O 1
ATOM 584 N N . GLU A 1 76 ? 2.918 -2.877 -12.703 1 82.62 76 GLU A N 1
ATOM 585 C CA . GLU A 1 76 ? 3.609 -4.137 -12.961 1 82.62 76 GLU A CA 1
ATOM 586 C C . GLU A 1 76 ? 4.055 -4.234 -14.414 1 82.62 76 GLU A C 1
ATOM 588 O O . GLU A 1 76 ? 5.16 -4.699 -14.703 1 82.62 76 GLU A O 1
ATOM 593 N N . ARG A 1 77 ? 3.238 -3.922 -15.242 1 83 77 ARG A N 1
ATOM 594 C CA . ARG A 1 77 ? 3.547 -3.979 -16.672 1 83 77 ARG A CA 1
ATOM 595 C C . ARG A 1 77 ? 4.719 -3.066 -17.016 1 83 77 ARG A C 1
ATOM 597 O O . ARG A 1 77 ? 5.602 -3.445 -17.781 1 83 77 ARG A O 1
ATOM 604 N N . LEU A 1 78 ? 4.672 -1.957 -16.438 1 82.44 78 LEU A N 1
ATOM 605 C CA . LEU A 1 78 ? 5.758 -1.015 -16.672 1 82.44 78 LEU A CA 1
ATOM 606 C C . LEU A 1 78 ? 7.066 -1.533 -16.094 1 82.44 78 LEU A C 1
ATOM 608 O O . LEU A 1 78 ? 8.125 -1.404 -16.703 1 82.44 78 LEU A O 1
ATOM 612 N N . ALA A 1 79 ? 6.965 -2.143 -14.977 1 79.56 79 ALA A N 1
ATOM 613 C CA . ALA A 1 79 ? 8.141 -2.736 -14.352 1 79.56 79 ALA A CA 1
ATOM 614 C C . ALA A 1 79 ? 8.695 -3.877 -15.195 1 79.56 79 ALA A C 1
ATOM 616 O O . ALA A 1 79 ? 9.914 -4.023 -15.32 1 79.56 79 ALA A O 1
ATOM 617 N N . ASN A 1 80 ? 7.816 -4.656 -15.727 1 78.81 80 ASN A N 1
ATOM 618 C CA . ASN A 1 80 ? 8.242 -5.77 -16.562 1 78.81 80 ASN A CA 1
ATOM 619 C C . ASN A 1 80 ? 8.906 -5.281 -17.844 1 78.81 80 ASN A C 1
ATOM 621 O O . ASN A 1 80 ? 9.797 -5.941 -18.375 1 78.81 80 ASN A O 1
ATOM 625 N N . LYS A 1 81 ? 8.383 -4.199 -18.219 1 81 81 LYS A N 1
ATOM 626 C CA . LYS A 1 81 ? 8.969 -3.631 -19.438 1 81 81 LYS A CA 1
ATOM 627 C C . LYS A 1 81 ? 10.367 -3.082 -19.172 1 81 81 LYS A C 1
ATOM 629 O O . LYS A 1 81 ? 11.242 -3.164 -20.031 1 81 81 LYS A O 1
ATOM 634 N N . VAL A 1 82 ? 10.383 -2.393 -17.969 1 72.75 82 VAL A N 1
ATOM 635 C CA . VAL A 1 82 ? 11.648 -1.763 -17.625 1 72.75 82 VAL A CA 1
ATOM 636 C C . VAL A 1 82 ? 12.602 -2.809 -17.047 1 72.75 82 VAL A C 1
ATOM 638 O O . VAL A 1 82 ? 13.82 -2.688 -17.188 1 72.75 82 VAL A O 1
ATOM 641 N N . GLY A 1 83 ? 11.914 -3.676 -16.219 1 60.91 83 GLY A N 1
ATOM 642 C CA . GLY A 1 83 ? 12.68 -4.609 -15.398 1 60.91 83 GLY A CA 1
ATOM 643 C C . GLY A 1 83 ? 13.406 -5.656 -16.219 1 60.91 83 GLY A C 1
ATOM 644 O O . GLY A 1 83 ? 13.016 -5.949 -17.344 1 60.91 83 GLY A O 1
ATOM 645 N N . TYR A 1 84 ? 14.594 -5.957 -15.523 1 60.84 84 TYR A N 1
ATOM 646 C CA . TYR A 1 84 ? 15.625 -6.902 -15.945 1 60.84 84 TYR A CA 1
ATOM 647 C C . TYR A 1 84 ? 15.078 -8.32 -16 1 60.84 84 TYR A C 1
ATOM 649 O O . TYR A 1 84 ? 14.094 -8.641 -15.328 1 60.84 84 TYR A O 1
ATOM 657 N N . ASN A 1 85 ? 15.484 -9.109 -16.75 1 61.22 85 ASN A N 1
ATOM 658 C CA . ASN A 1 85 ? 15.242 -10.531 -16.922 1 61.22 85 ASN A CA 1
ATOM 659 C C . ASN A 1 85 ? 15.242 -11.266 -15.586 1 61.22 85 ASN A C 1
ATOM 661 O O . ASN A 1 85 ? 16.125 -11.055 -14.758 1 61.22 85 ASN A O 1
ATOM 665 N N . PRO A 1 86 ? 14.047 -11.867 -15.273 1 63.78 86 PRO A N 1
ATOM 666 C CA . PRO A 1 86 ? 14.109 -12.703 -14.07 1 63.78 86 PRO A CA 1
ATOM 667 C C . PRO A 1 86 ? 15.344 -13.602 -14.039 1 63.78 86 PRO A C 1
ATOM 669 O O . PRO A 1 86 ? 15.82 -14.047 -15.086 1 63.78 86 PRO A O 1
ATOM 672 N N . PRO A 1 87 ? 15.906 -13.43 -12.875 1 68.62 87 PRO A N 1
ATOM 673 C CA . PRO A 1 87 ? 17.062 -14.32 -12.812 1 68.62 87 PRO A CA 1
ATOM 674 C C . PRO A 1 87 ? 16.734 -15.758 -13.211 1 68.62 87 PRO A C 1
ATOM 676 O O . PRO A 1 87 ? 15.594 -16.203 -13.023 1 68.62 87 PRO A O 1
ATOM 679 N N . LYS A 1 88 ? 17.594 -16.312 -13.836 1 76.5 88 LYS A N 1
ATOM 680 C CA . LYS A 1 88 ? 17.453 -17.719 -14.242 1 76.5 88 LYS A CA 1
ATOM 681 C C . LYS A 1 88 ? 17.547 -18.641 -13.031 1 76.5 88 LYS A C 1
ATOM 683 O O . LYS A 1 88 ? 18.547 -19.344 -12.867 1 76.5 88 LYS A O 1
ATOM 688 N N . LEU A 1 89 ? 16.734 -18.422 -12.07 1 81.5 89 LEU A N 1
ATOM 689 C CA . LEU A 1 89 ? 16.766 -19.281 -10.891 1 81.5 89 LEU A CA 1
ATOM 690 C C . LEU A 1 89 ? 15.594 -20.266 -10.906 1 81.5 89 LEU A C 1
ATOM 692 O O . LEU A 1 89 ? 14.531 -19.953 -11.469 1 81.5 89 LEU A O 1
ATOM 696 N N . SER A 1 90 ? 15.891 -21.375 -10.406 1 81.19 90 SER A N 1
ATOM 697 C CA . SER A 1 90 ? 14.828 -22.359 -10.242 1 81.19 90 SER A CA 1
ATOM 698 C C . SER A 1 90 ? 13.852 -21.938 -9.156 1 81.19 90 SER A C 1
ATOM 700 O O . SER A 1 90 ? 14.188 -21.141 -8.281 1 81.19 90 SER A O 1
ATOM 702 N N . PRO A 1 91 ? 12.57 -22.469 -9.242 1 83.44 91 PRO A N 1
ATOM 703 C CA . PRO A 1 91 ? 11.586 -22.188 -8.203 1 83.44 91 PRO A CA 1
ATOM 704 C C . PRO A 1 91 ? 12.07 -22.562 -6.805 1 83.44 91 PRO A C 1
ATOM 706 O O . PRO A 1 91 ? 11.773 -21.859 -5.832 1 83.44 91 PRO A O 1
ATOM 709 N N . MET A 1 92 ? 12.82 -23.562 -6.746 1 85.75 92 MET A N 1
ATOM 710 C CA . MET A 1 92 ? 13.344 -24 -5.453 1 85.75 92 MET A CA 1
ATOM 711 C C . MET A 1 92 ? 14.344 -22.984 -4.906 1 85.75 92 MET A C 1
ATOM 713 O O . MET A 1 92 ? 14.375 -22.719 -3.701 1 85.75 92 MET A O 1
ATOM 717 N N . GLN A 1 93 ? 15.148 -22.406 -5.809 1 86.88 93 GLN A N 1
ATOM 718 C CA . GLN A 1 93 ? 16.125 -21.391 -5.406 1 86.88 93 GLN A CA 1
ATOM 719 C C . GLN A 1 93 ? 15.43 -20.109 -4.953 1 86.88 93 GLN A C 1
ATOM 721 O O . GLN A 1 93 ? 15.891 -19.438 -4.023 1 86.88 93 GLN A O 1
ATOM 726 N N . MET A 1 94 ? 14.375 -19.891 -5.527 1 85.94 94 MET A N 1
ATOM 727 C CA . MET A 1 94 ? 13.625 -18.672 -5.211 1 85.94 94 MET A CA 1
ATOM 728 C C . MET A 1 94 ? 12.953 -18.781 -3.844 1 85.94 94 MET A C 1
ATOM 730 O O . MET A 1 94 ? 12.695 -17.781 -3.184 1 85.94 94 MET A O 1
ATOM 734 N N . ASP A 1 95 ? 12.812 -19.969 -3.398 1 87.94 95 ASP A N 1
ATOM 735 C CA . ASP A 1 95 ? 12.109 -20.203 -2.143 1 87.94 95 ASP A CA 1
ATOM 736 C C . ASP A 1 95 ? 13.078 -20.219 -0.961 1 87.94 95 ASP A C 1
ATOM 738 O O . ASP A 1 95 ? 12.656 -20.328 0.193 1 87.94 95 ASP A O 1
ATOM 742 N N . LEU A 1 96 ? 14.359 -20.094 -1.298 1 90.81 96 LEU A N 1
ATOM 743 C CA . LEU A 1 96 ? 15.336 -20.016 -0.217 1 90.81 96 LEU A CA 1
ATOM 744 C C . LEU A 1 96 ? 15.164 -18.75 0.595 1 90.81 96 LEU A C 1
ATOM 746 O O . LEU A 1 96 ? 14.789 -17.703 0.049 1 90.81 96 LEU A O 1
ATOM 750 N N . THR A 1 97 ? 15.492 -18.812 1.847 1 92.38 97 THR A N 1
ATOM 751 C CA . THR A 1 97 ? 15.344 -17.672 2.76 1 92.38 97 THR A CA 1
ATOM 752 C C . THR A 1 97 ? 16.203 -16.5 2.299 1 92.38 97 THR A C 1
ATOM 754 O O . THR A 1 97 ? 15.766 -15.344 2.381 1 92.38 97 THR A O 1
ATOM 757 N N . ILE A 1 98 ? 17.359 -16.797 1.786 1 94.44 98 ILE A N 1
ATOM 758 C CA . ILE A 1 98 ? 18.266 -15.734 1.366 1 94.44 98 ILE A CA 1
ATOM 759 C C . ILE A 1 98 ? 17.672 -15.016 0.151 1 94.44 98 ILE A C 1
ATOM 761 O O . ILE A 1 98 ? 17.797 -13.789 0.032 1 94.44 98 ILE A O 1
ATOM 765 N N . SER A 1 99 ? 17.094 -15.742 -0.805 1 93.62 99 SER A N 1
ATOM 766 C CA . SER A 1 99 ? 16.438 -15.141 -1.967 1 93.62 99 SER A CA 1
ATOM 767 C C . SER A 1 99 ? 15.266 -14.266 -1.553 1 93.62 99 SER A C 1
ATOM 769 O O . SER A 1 99 ? 15.109 -13.148 -2.059 1 93.62 99 SER A O 1
ATOM 771 N N . ARG A 1 100 ? 14.555 -14.742 -0.542 1 92.38 100 ARG A N 1
ATOM 772 C CA . ARG A 1 100 ? 13.414 -13.984 -0.047 1 92.38 100 ARG A CA 1
ATOM 773 C C . ARG A 1 100 ? 13.859 -12.695 0.634 1 92.38 100 ARG A C 1
ATOM 775 O O . ARG A 1 100 ? 13.211 -11.656 0.492 1 92.38 100 ARG A O 1
ATOM 782 N N . ASN A 1 101 ? 14.906 -12.797 1.4 1 94.88 101 ASN A N 1
ATOM 783 C CA . ASN A 1 101 ? 15.43 -11.617 2.08 1 94.88 101 ASN A CA 1
ATOM 784 C C . ASN A 1 101 ? 15.898 -10.562 1.084 1 94.88 101 ASN A C 1
ATOM 786 O O . ASN A 1 101 ? 15.672 -9.367 1.29 1 94.88 101 ASN A O 1
ATOM 790 N N . PHE A 1 102 ? 16.5 -11 -0.002 1 94.69 102 PHE A N 1
ATOM 791 C CA . PHE A 1 102 ? 16.953 -10.062 -1.014 1 94.69 102 PHE A CA 1
ATOM 792 C C . PHE A 1 102 ? 15.781 -9.477 -1.792 1 94.69 102 PHE A C 1
ATOM 794 O O . PHE A 1 102 ? 15.797 -8.305 -2.164 1 94.69 102 PHE A O 1
ATOM 801 N N . ALA A 1 103 ? 14.766 -10.297 -2.076 1 93.31 103 ALA A N 1
ATOM 802 C CA . ALA A 1 103 ? 13.547 -9.781 -2.699 1 93.31 103 ALA A CA 1
ATOM 803 C C . ALA A 1 103 ? 12.914 -8.688 -1.847 1 93.31 103 ALA A C 1
ATOM 805 O O . ALA A 1 103 ? 12.57 -7.617 -2.354 1 93.31 103 ALA A O 1
ATOM 806 N N . ASN A 1 104 ? 12.867 -8.984 -0.568 1 95.38 104 ASN A N 1
ATOM 807 C CA . ASN A 1 104 ? 12.258 -8.031 0.351 1 95.38 104 ASN A CA 1
ATOM 808 C C . ASN A 1 104 ? 13.109 -6.77 0.487 1 95.38 104 ASN A C 1
ATOM 810 O O . ASN A 1 104 ? 12.57 -5.668 0.631 1 95.38 104 ASN A O 1
ATOM 814 N N . LEU A 1 105 ? 14.383 -6.98 0.528 1 97.25 105 LEU A N 1
ATOM 815 C CA . LEU A 1 105 ? 15.266 -5.816 0.542 1 97.25 105 LEU A CA 1
ATOM 816 C C . LEU A 1 105 ? 15.031 -4.941 -0.682 1 97.25 105 LEU A C 1
ATOM 818 O O . LEU A 1 105 ? 15 -3.711 -0.574 1 97.25 105 LEU A O 1
ATOM 822 N N . GLY A 1 106 ? 14.922 -5.605 -1.842 1 96.19 106 GLY A N 1
ATOM 823 C CA . GLY A 1 106 ? 14.594 -4.867 -3.053 1 96.19 106 GLY A CA 1
ATOM 824 C C . GLY A 1 106 ? 13.281 -4.113 -2.955 1 96.19 106 GLY A C 1
ATOM 825 O O . GLY A 1 106 ? 13.203 -2.943 -3.34 1 96.19 106 GLY A O 1
ATOM 826 N N . ARG A 1 107 ? 12.289 -4.758 -2.438 1 96.5 107 ARG A N 1
ATOM 827 C CA . ARG A 1 107 ? 10.984 -4.129 -2.277 1 96.5 107 ARG A CA 1
ATOM 828 C C . ARG A 1 107 ? 11.062 -2.916 -1.358 1 96.5 107 ARG A C 1
ATOM 830 O O . ARG A 1 107 ? 10.492 -1.866 -1.654 1 96.5 107 ARG A O 1
ATOM 837 N N . VAL A 1 108 ? 11.797 -3.037 -0.279 1 98.38 108 VAL A N 1
ATOM 838 C CA . VAL A 1 108 ? 11.938 -1.977 0.712 1 98.38 108 VAL A CA 1
ATOM 839 C C . VAL A 1 108 ? 12.672 -0.788 0.094 1 98.38 108 VAL A C 1
ATOM 841 O O . VAL A 1 108 ? 12.234 0.358 0.23 1 98.38 108 VAL A O 1
ATOM 844 N N . LEU A 1 109 ? 13.727 -1.058 -0.584 1 98.19 109 LEU A N 1
ATOM 845 C CA . LEU A 1 109 ? 14.477 0.009 -1.231 1 98.19 109 LEU A CA 1
ATOM 846 C C . LEU A 1 109 ? 13.648 0.683 -2.318 1 98.19 109 LEU A C 1
ATOM 848 O O . LEU A 1 109 ? 13.656 1.909 -2.443 1 98.19 109 LEU A O 1
ATOM 852 N N . GLY A 1 110 ? 12.992 -0.157 -3.055 1 97.5 110 GLY A N 1
ATOM 853 C CA . GLY A 1 110 ? 12.141 0.375 -4.109 1 97.5 110 GLY A CA 1
ATOM 854 C C . GLY A 1 110 ? 11.039 1.283 -3.588 1 97.5 110 GLY A C 1
ATOM 855 O O . GLY A 1 110 ? 10.891 2.416 -4.051 1 97.5 110 GLY A O 1
ATOM 856 N N . VAL A 1 111 ? 10.297 0.804 -2.602 1 98.25 111 VAL A N 1
ATOM 857 C CA . VAL A 1 111 ? 9.156 1.566 -2.088 1 98.25 111 VAL A CA 1
ATOM 858 C C . VAL A 1 111 ? 9.656 2.848 -1.422 1 98.25 111 VAL A C 1
ATOM 860 O O . VAL A 1 111 ? 9.008 3.893 -1.509 1 98.25 111 VAL A O 1
ATOM 863 N N . THR A 1 112 ? 10.797 2.783 -0.749 1 98.75 112 THR A N 1
ATOM 864 C CA . THR A 1 112 ? 11.375 3.959 -0.108 1 98.75 112 THR A CA 1
ATOM 865 C C . THR A 1 112 ? 11.727 5.023 -1.145 1 98.75 112 THR A C 1
ATOM 867 O O . THR A 1 112 ? 11.328 6.184 -1.008 1 98.75 112 THR A O 1
ATOM 870 N N . LEU A 1 113 ? 12.383 4.598 -2.141 1 98.44 113 LEU A N 1
ATOM 871 C CA . LEU A 1 113 ? 12.742 5.523 -3.209 1 98.44 113 LEU A CA 1
ATOM 872 C C . LEU A 1 113 ? 11.5 6.078 -3.893 1 98.44 113 LEU A C 1
ATOM 874 O O . LEU A 1 113 ? 11.414 7.277 -4.172 1 98.44 113 LEU A O 1
ATOM 878 N N . GLY A 1 114 ? 10.609 5.207 -4.184 1 98.31 114 GLY A N 1
ATOM 879 C CA . GLY A 1 114 ? 9.359 5.641 -4.793 1 98.31 114 GLY A CA 1
ATOM 880 C C . GLY A 1 114 ? 8.617 6.668 -3.965 1 98.31 114 GLY A C 1
ATOM 881 O O . GLY A 1 114 ? 8.141 7.676 -4.496 1 98.31 114 GLY A O 1
ATOM 882 N N . CYS A 1 115 ? 8.523 6.414 -2.68 1 98.62 115 CYS A N 1
ATOM 883 C CA . CYS A 1 115 ? 7.812 7.328 -1.792 1 98.62 115 CYS A CA 1
ATOM 884 C C . CYS A 1 115 ? 8.508 8.68 -1.735 1 98.62 115 CYS A C 1
ATOM 886 O O . CYS A 1 115 ? 7.852 9.719 -1.673 1 98.62 115 CYS A O 1
ATOM 888 N N . ILE A 1 116 ? 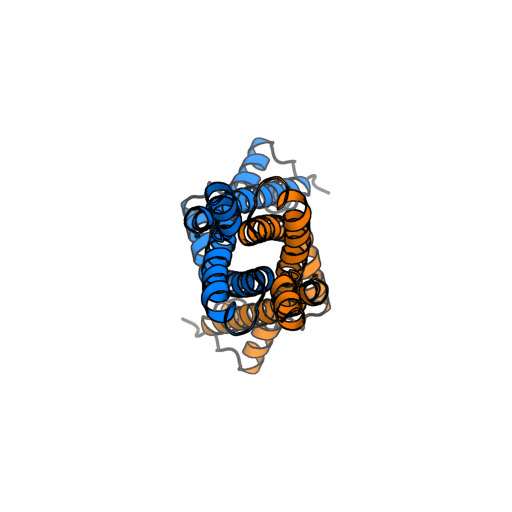9.797 8.688 -1.681 1 98.19 116 ILE A N 1
ATOM 889 C CA . ILE A 1 116 ? 10.555 9.938 -1.689 1 98.19 116 ILE A CA 1
ATOM 890 C C . ILE A 1 116 ? 10.25 10.711 -2.971 1 98.19 116 ILE A C 1
ATOM 892 O O . ILE A 1 116 ? 9.961 11.906 -2.926 1 98.19 116 ILE A O 1
ATOM 896 N N . LEU A 1 117 ? 10.258 10.031 -4.078 1 98.12 117 LEU A N 1
ATOM 897 C CA . LEU A 1 117 ? 9.945 10.656 -5.359 1 98.12 117 LEU A CA 1
ATOM 898 C C . LEU A 1 117 ? 8.5 11.141 -5.387 1 98.12 117 LEU A C 1
ATOM 900 O O . LEU A 1 117 ? 8.188 12.148 -6.023 1 98.12 117 LEU A O 1
ATOM 904 N N . GLY A 1 118 ? 7.66 10.43 -4.707 1 98.5 118 GLY A N 1
ATOM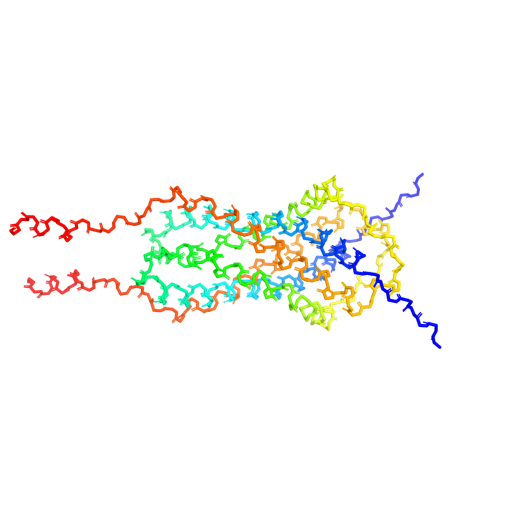 905 C CA . GLY A 1 118 ? 6.242 10.758 -4.695 1 98.5 118 GLY A CA 1
ATOM 906 C C . GLY A 1 118 ? 5.918 11.977 -3.854 1 98.5 118 GLY A C 1
ATOM 907 O O . GLY A 1 118 ? 4.777 12.445 -3.848 1 98.5 118 GLY A O 1
ATOM 908 N N . MET A 1 119 ? 6.949 12.516 -3.201 1 97.81 119 MET A N 1
ATOM 909 C CA . MET A 1 119 ? 6.723 13.664 -2.336 1 97.81 119 MET A CA 1
ATOM 910 C C . MET A 1 119 ? 6.867 14.969 -3.117 1 97.81 119 MET A C 1
ATOM 912 O O . MET A 1 119 ? 6.855 16.047 -2.531 1 97.81 119 MET A O 1
ATOM 916 N N . VAL A 1 120 ? 6.926 14.914 -4.367 1 96.88 120 VAL A N 1
ATOM 917 C CA . VAL A 1 120 ? 7.129 16.062 -5.254 1 96.88 120 VAL A CA 1
ATOM 918 C C . VAL A 1 120 ? 6.035 17.094 -5.012 1 96.88 120 VAL A C 1
ATOM 920 O O . VAL A 1 120 ? 6.305 18.297 -5.016 1 96.88 120 VAL A O 1
ATOM 923 N N . PRO A 1 121 ? 4.812 16.812 -4.746 1 96.06 121 PRO A N 1
ATOM 924 C CA . PRO A 1 121 ? 3.768 17.812 -4.531 1 96.06 121 PRO A CA 1
ATOM 925 C C . PRO A 1 121 ? 4.059 18.734 -3.342 1 96.06 121 PRO A C 1
ATOM 927 O O . PRO A 1 121 ? 3.588 19.875 -3.303 1 96.06 121 PRO A O 1
ATOM 930 N N . LEU A 1 122 ? 4.82 18.297 -2.424 1 93.31 122 LEU A N 1
ATOM 931 C CA . LEU A 1 122 ? 5.129 19.094 -1.244 1 93.31 122 LEU A CA 1
ATOM 932 C C . LEU A 1 122 ? 5.867 20.375 -1.633 1 93.31 122 LEU A C 1
ATOM 934 O O . LEU A 1 122 ? 5.805 21.375 -0.917 1 93.31 122 LEU A O 1
ATOM 938 N N . LEU A 1 123 ? 6.598 20.281 -2.654 1 90.88 123 LEU A N 1
ATOM 939 C CA . LEU A 1 123 ? 7.355 21.438 -3.117 1 90.88 123 LEU A CA 1
ATOM 940 C C . LEU A 1 123 ? 6.422 22.547 -3.584 1 90.88 123 LEU A C 1
ATOM 942 O O . LEU A 1 123 ? 6.824 23.719 -3.67 1 90.88 123 LEU A O 1
ATOM 946 N N . PHE A 1 124 ? 5.168 22.219 -3.811 1 87.94 124 PHE A N 1
ATOM 947 C CA . PHE A 1 124 ? 4.25 23.188 -4.395 1 87.94 124 PHE A CA 1
ATOM 948 C C . PHE A 1 124 ? 3.168 23.578 -3.395 1 87.94 124 PHE A C 1
ATOM 950 O O . PHE A 1 124 ? 2.299 24.391 -3.701 1 87.94 124 PHE A O 1
ATOM 957 N N . PHE A 1 125 ? 3.074 22.859 -2.324 1 79.94 125 PHE A N 1
ATOM 958 C CA . PHE A 1 125 ? 2.084 23.203 -1.31 1 79.94 125 PHE A CA 1
ATOM 959 C C . PHE A 1 125 ? 2.475 24.484 -0.589 1 79.94 125 PHE A C 1
ATOM 961 O O . PHE A 1 125 ? 3.656 24.719 -0.334 1 79.94 125 PHE A O 1
ATOM 968 N N . ARG A 1 126 ? 1.494 25.453 -0.514 1 60.84 126 ARG A N 1
ATOM 969 C CA . ARG A 1 126 ? 1.754 26.734 0.153 1 60.84 126 ARG A CA 1
ATOM 970 C C . ARG A 1 126 ? 2.016 26.531 1.642 1 60.84 126 ARG A C 1
ATOM 972 O O . ARG A 1 126 ? 1.29 25.781 2.309 1 60.84 126 ARG A O 1
ATOM 979 N N . ARG A 1 127 ? 3.16 26.703 2.139 1 55.38 127 ARG A N 1
ATOM 980 C CA . ARG A 1 127 ? 3.51 26.672 3.555 1 55.38 127 ARG A CA 1
ATOM 981 C C . ARG A 1 127 ? 2.488 27.422 4.395 1 55.38 127 ARG A C 1
ATOM 983 O O . ARG A 1 127 ? 1.944 28.438 3.953 1 55.38 127 ARG A O 1
ATOM 990 N N . PRO A 1 128 ? 1.763 26.766 5.344 1 46.44 128 PRO A N 1
ATOM 991 C CA . PRO A 1 128 ? 0.934 27.656 6.16 1 46.44 128 PRO A CA 1
ATOM 992 C C . PRO A 1 128 ? 1.598 29 6.426 1 46.44 128 PRO A C 1
ATOM 994 O O . PRO A 1 128 ? 2.805 29.062 6.672 1 46.44 128 PRO A O 1
ATOM 997 N N . GLU A 1 129 ? 1.227 30.078 5.727 1 37.94 129 GLU A N 1
ATOM 998 C CA . GLU A 1 129 ? 1.686 31.422 6.094 1 37.94 129 GLU A CA 1
ATOM 999 C C . GLU A 1 129 ? 1.942 31.516 7.594 1 37.94 129 GLU A C 1
ATOM 1001 O O . GLU A 1 129 ? 1.067 31.203 8.406 1 37.94 129 GLU A O 1
ATOM 1006 N N . LYS A 1 130 ? 3.002 31.094 8.18 1 37.84 130 LYS A N 1
ATOM 1007 C CA . LYS A 1 130 ? 3.215 31.703 9.492 1 37.84 130 LYS A CA 1
ATOM 1008 C C . LYS A 1 130 ? 2.455 33 9.633 1 37.84 130 LYS A C 1
ATOM 1010 O O . LYS A 1 130 ? 2.459 33.844 8.711 1 37.84 130 LYS A O 1
ATOM 1015 N N . ASP A 1 131 ? 1.368 33.125 10.266 1 35.03 131 ASP A N 1
ATOM 1016 C CA . ASP A 1 131 ? 0.865 34.469 10.609 1 35.03 131 ASP A CA 1
ATOM 1017 C C . ASP A 1 131 ? 2.002 35.469 10.68 1 35.03 131 ASP A C 1
ATOM 1019 O O . ASP A 1 131 ? 2.918 35.344 11.492 1 35.03 131 ASP A O 1
ATOM 1023 N N . GLU A 1 132 ? 2.516 35.969 9.648 1 37.25 132 GLU A N 1
ATOM 1024 C CA . GLU A 1 132 ? 3.238 37.25 9.578 1 37.25 132 GLU A CA 1
ATOM 1025 C C . GLU A 1 132 ? 2.863 38.156 10.742 1 37.25 132 GLU A C 1
ATOM 1027 O O . GLU A 1 132 ? 3.186 39.344 10.734 1 37.25 132 GLU A O 1
ATOM 1032 N N . ALA A 1 133 ? 1.909 37.688 11.578 1 37.44 133 ALA A N 1
ATOM 1033 C CA . ALA A 1 133 ? 1.617 38.625 12.648 1 37.44 133 ALA A CA 1
ATOM 1034 C C . ALA A 1 133 ? 2.848 38.875 13.516 1 37.44 133 ALA A C 1
ATOM 1036 O O . ALA A 1 133 ? 2.871 39.812 14.32 1 37.44 133 ALA A O 1
ATOM 1037 N N . ALA A 1 134 ? 3.803 37.938 13.539 1 37.34 134 ALA A N 1
ATOM 1038 C CA . ALA A 1 134 ? 4.898 38.344 14.422 1 37.34 134 ALA A CA 1
ATOM 1039 C C . ALA A 1 134 ? 5.84 39.312 13.734 1 37.34 134 ALA A C 1
ATOM 1041 O O . ALA A 1 134 ? 6.652 39.969 14.391 1 37.34 134 ALA A O 1
ATOM 1042 N N . GLU A 1 135 ? 6.004 39.188 12.461 1 36.91 135 GLU A N 1
ATOM 1043 C CA . GLU A 1 135 ? 6.949 40.156 11.883 1 36.91 135 GLU A CA 1
ATOM 1044 C C . GLU A 1 135 ? 6.359 41.562 11.836 1 36.91 135 GLU A C 1
ATOM 1046 O O . GLU A 1 135 ? 7.094 42.531 11.758 1 36.91 135 GLU A O 1
ATOM 1051 N N . ASN A 1 136 ? 5.062 41.562 11.5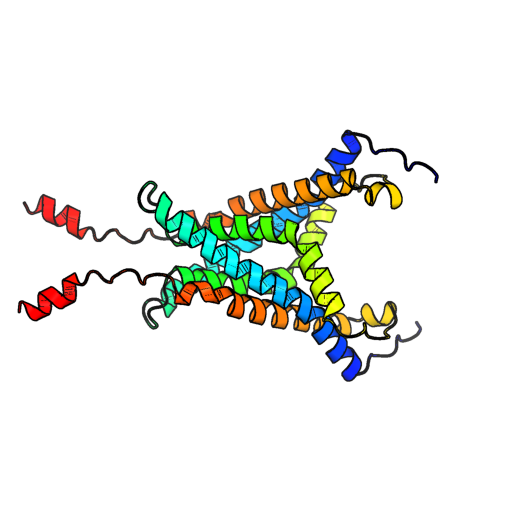31 1 39.03 136 ASN A N 1
ATOM 1052 C CA . ASN A 1 136 ? 4.598 42.938 11.461 1 39.03 136 ASN A CA 1
ATOM 1053 C C . ASN A 1 136 ? 4.539 43.594 12.844 1 39.03 136 ASN A C 1
ATOM 1055 O O . ASN A 1 136 ? 4.16 44.75 12.969 1 39.03 136 ASN A O 1
ATOM 1059 N N . LYS A 1 137 ? 4.422 42.656 13.914 1 39.62 137 LYS A N 1
ATOM 1060 C CA . LYS A 1 137 ? 4.457 43.375 15.195 1 39.62 137 LYS A CA 1
ATOM 1061 C C . LYS A 1 137 ? 5.863 43.875 15.5 1 39.62 137 LYS A C 1
ATOM 1063 O O . LYS A 1 137 ? 6.051 44.719 16.406 1 39.62 137 LYS A O 1
ATOM 1068 N N . GLU A 1 138 ? 6.91 43.25 14.977 1 42.94 138 GLU A N 1
ATOM 1069 C CA . GLU A 1 138 ? 8.203 43.844 15.297 1 42.94 138 GLU A CA 1
ATOM 1070 C C . GLU A 1 138 ? 8.438 45.125 14.5 1 42.94 138 GLU A C 1
ATOM 1072 O O . GLU A 1 138 ? 9.25 45.969 14.891 1 42.94 138 GLU A O 1
ATOM 1077 N N . SER A 1 139 ? 7.887 45.125 13.258 1 44.12 139 SER A N 1
ATOM 1078 C CA . SER A 1 139 ? 8.219 46.375 12.562 1 44.12 139 SER A CA 1
ATOM 1079 C C . SER A 1 139 ? 7.434 47.562 13.125 1 44.12 139 SER A C 1
ATOM 1081 O O . SER A 1 139 ? 7.691 48.688 12.766 1 44.12 139 SER A O 1
ATOM 1083 N N . SER A 1 140 ? 6.215 47.125 13.648 1 42.22 140 SER A N 1
ATOM 1084 C CA . SER A 1 140 ? 5.52 48.312 14.133 1 42.22 140 SER A CA 1
ATOM 1085 C C . SER A 1 140 ? 6.035 48.75 15.508 1 42.22 140 SER A C 1
ATOM 1087 O O . SER A 1 140 ? 5.586 49.75 16.078 1 42.22 140 SER A O 1
ATOM 1089 N N . LYS A 1 141 ? 7.027 47.875 16.031 1 38.81 141 LYS A N 1
ATOM 1090 C CA . LYS A 1 141 ? 7.707 48.594 17.109 1 38.81 141 LYS A CA 1
ATOM 1091 C C . LYS A 1 141 ? 8.945 49.312 16.594 1 38.81 141 LYS A C 1
ATOM 1093 O O . LYS A 1 141 ? 9.648 48.812 15.727 1 38.81 141 LYS A O 1
ATOM 1098 N N . ALA B 1 1 ? -14.141 -22.766 -29.094 1 44.59 1 ALA B N 1
ATOM 1099 C CA . ALA B 1 1 ? -13.523 -22.172 -27.906 1 44.59 1 ALA B CA 1
ATOM 1100 C C . ALA B 1 1 ? -14.375 -22.422 -26.672 1 44.59 1 ALA B C 1
ATOM 1102 O O . ALA B 1 1 ? -15.578 -22.125 -26.672 1 44.59 1 ALA B O 1
ATOM 1103 N N . GLU B 1 2 ? -14.258 -23.453 -25.891 1 52.59 2 GLU B N 1
ATOM 1104 C CA . GLU B 1 2 ? -15.133 -23.938 -24.828 1 52.59 2 GLU B CA 1
ATOM 1105 C C . GLU B 1 2 ? -15.469 -22.828 -23.844 1 52.59 2 GLU B C 1
ATOM 1107 O O . GLU B 1 2 ? -14.578 -22.109 -23.359 1 52.59 2 GLU B O 1
ATOM 1112 N N . GLN B 1 3 ? -16.641 -22.266 -23.906 1 67.88 3 GLN B N 1
ATOM 1113 C CA . GLN B 1 3 ? -17.172 -21.125 -23.188 1 67.88 3 GLN B CA 1
ATOM 1114 C C . GLN B 1 3 ? -17.062 -21.328 -21.672 1 67.88 3 GLN B C 1
ATOM 1116 O O . GLN B 1 3 ? -17.531 -22.344 -21.141 1 67.88 3 GLN B O 1
ATOM 1121 N N . VAL B 1 4 ? -15.984 -21.016 -21.047 1 75.56 4 VAL B N 1
ATOM 1122 C CA . VAL B 1 4 ? -15.852 -21.094 -19.594 1 75.56 4 VAL B CA 1
ATOM 1123 C C . VAL B 1 4 ? -17.141 -20.609 -18.938 1 75.56 4 VAL B C 1
ATOM 1125 O O . VAL B 1 4 ? -17.641 -19.516 -19.25 1 75.56 4 VAL B O 1
ATOM 1128 N N . PRO B 1 5 ? -17.922 -21.594 -18.344 1 82.94 5 PRO B N 1
ATOM 1129 C CA . PRO B 1 5 ? -19.156 -21.188 -17.688 1 82.94 5 PRO B CA 1
ATOM 1130 C C . PRO B 1 5 ? -18.969 -20.016 -16.734 1 82.94 5 PRO B C 1
ATOM 1132 O O . PRO B 1 5 ? -17.984 -19.969 -16 1 82.94 5 PRO B O 1
ATOM 1135 N N . ARG B 1 6 ? -19.906 -19.125 -16.859 1 87.06 6 ARG B N 1
ATOM 1136 C CA . ARG B 1 6 ? -19.891 -17.953 -15.984 1 87.06 6 ARG B CA 1
ATOM 1137 C C . ARG B 1 6 ? -20.125 -18.359 -14.531 1 87.06 6 ARG B C 1
ATOM 1139 O O . ARG B 1 6 ? -20.984 -19.188 -14.242 1 87.06 6 ARG B O 1
ATOM 1146 N N . PRO B 1 7 ? -19.328 -17.812 -13.633 1 90.19 7 PRO B N 1
ATOM 1147 C CA . PRO B 1 7 ? -19.562 -18.078 -12.211 1 90.19 7 PRO B CA 1
ATOM 1148 C C . PRO B 1 7 ? -20.922 -17.547 -11.742 1 90.19 7 PRO B C 1
ATOM 1150 O O . PRO B 1 7 ? -21.453 -16.609 -12.32 1 90.19 7 PRO B O 1
ATOM 1153 N N . THR B 1 8 ? -21.438 -18.188 -10.812 1 90.94 8 THR B N 1
ATOM 1154 C CA . THR B 1 8 ? -22.688 -17.719 -10.211 1 90.94 8 THR B CA 1
ATOM 1155 C C . THR B 1 8 ? -22.453 -16.453 -9.383 1 90.94 8 THR B C 1
ATOM 1157 O O . THR B 1 8 ? -21.312 -16.125 -9.062 1 90.94 8 THR B O 1
ATOM 1160 N N . THR B 1 9 ? -23.547 -15.82 -9.109 1 91.94 9 THR B N 1
ATOM 1161 C CA . THR B 1 9 ? -23.469 -14.617 -8.289 1 91.94 9 THR B CA 1
ATOM 1162 C C . THR B 1 9 ? -22.875 -14.945 -6.918 1 91.94 9 THR B C 1
ATOM 1164 O O . THR B 1 9 ? -22.109 -14.148 -6.359 1 91.94 9 THR B O 1
ATOM 1167 N N . ARG B 1 10 ? -23.219 -16.047 -6.406 1 92.12 10 ARG B N 1
ATOM 1168 C CA . ARG B 1 10 ? -22.688 -16.469 -5.113 1 92.12 10 ARG B CA 1
ATOM 1169 C C . ARG B 1 10 ? -21.172 -16.656 -5.172 1 92.12 10 ARG B C 1
ATOM 1171 O O . ARG B 1 10 ? -20.453 -16.234 -4.258 1 92.12 10 ARG B O 1
ATOM 1178 N N . ASN B 1 11 ? -20.766 -17.25 -6.266 1 91.19 11 ASN B N 1
ATOM 1179 C CA . ASN B 1 11 ? -19.328 -17.406 -6.465 1 91.19 11 ASN B CA 1
ATOM 1180 C C . ASN B 1 11 ? -18.625 -16.062 -6.523 1 91.19 11 ASN B C 1
ATOM 1182 O O . ASN B 1 11 ? -17.547 -15.883 -5.938 1 91.19 11 ASN B O 1
ATOM 1186 N N . LEU B 1 12 ? -19.234 -15.188 -7.242 1 93.62 12 LEU B N 1
ATOM 1187 C CA . LEU B 1 12 ? -18.641 -13.867 -7.422 1 93.62 12 LEU B CA 1
ATOM 1188 C C . LEU B 1 12 ? -18.562 -13.125 -6.094 1 93.62 12 LEU B C 1
ATOM 1190 O O . LEU B 1 12 ? -17.547 -12.477 -5.805 1 93.62 12 LEU B O 1
ATOM 1194 N N . VAL B 1 13 ? -19.562 -13.273 -5.312 1 93.44 13 VAL B N 1
ATOM 1195 C CA . VAL B 1 13 ? -19.578 -12.625 -4.004 1 93.44 13 VAL B CA 1
ATOM 1196 C C . VAL B 1 13 ? -18.531 -13.266 -3.098 1 93.44 13 VAL B C 1
ATOM 1198 O O . VAL B 1 13 ? -17.844 -12.57 -2.344 1 93.44 13 VAL B O 1
ATOM 1201 N N . ASP B 1 14 ? -18.406 -14.531 -3.195 1 91.25 14 ASP B N 1
ATOM 1202 C CA . ASP B 1 14 ? -17.391 -15.227 -2.414 1 91.25 14 ASP B CA 1
ATOM 1203 C C . ASP B 1 14 ? -15.984 -14.75 -2.785 1 91.25 14 ASP B C 1
ATOM 1205 O O . ASP B 1 14 ? -15.117 -14.617 -1.919 1 91.25 14 ASP B O 1
ATOM 1209 N N . ILE B 1 15 ? -15.805 -14.547 -4.074 1 91.38 15 ILE B N 1
ATOM 1210 C CA . ILE B 1 15 ? -14.516 -14.047 -4.551 1 91.38 15 ILE B CA 1
ATOM 1211 C C . ILE B 1 15 ? -14.242 -12.672 -3.943 1 91.38 15 ILE B C 1
ATOM 1213 O O . ILE B 1 15 ? -13.141 -12.406 -3.463 1 91.38 15 ILE B O 1
ATOM 1217 N N . ALA B 1 16 ? -15.234 -11.852 -3.949 1 94.19 16 ALA B N 1
ATOM 1218 C CA . ALA B 1 16 ? -15.094 -10.5 -3.412 1 94.19 16 ALA B CA 1
ATOM 1219 C C . ALA B 1 16 ? -14.773 -10.531 -1.92 1 94.19 16 ALA B C 1
ATOM 1221 O O . ALA B 1 16 ? -13.883 -9.82 -1.451 1 94.19 16 ALA B O 1
ATOM 1222 N N . ILE B 1 17 ? -15.461 -11.375 -1.21 1 92.31 17 ILE B N 1
ATOM 1223 C CA . ILE B 1 17 ? -15.281 -11.461 0.235 1 92.31 17 ILE B CA 1
ATOM 1224 C C . ILE B 1 17 ? -13.891 -11.992 0.549 1 92.31 17 ILE B C 1
ATOM 1226 O O . ILE B 1 17 ? -13.195 -11.461 1.418 1 92.31 17 ILE B O 1
ATOM 1230 N N . ALA B 1 18 ? -13.484 -13.008 -0.173 1 89.56 18 ALA B N 1
ATOM 1231 C CA . ALA B 1 18 ? -12.172 -13.617 0.041 1 89.56 18 ALA B CA 1
ATOM 1232 C C . ALA B 1 18 ? -11.062 -12.602 -0.193 1 89.56 18 ALA B C 1
ATOM 1234 O O . ALA B 1 18 ? -10.039 -12.625 0.499 1 89.56 18 ALA B O 1
ATOM 1235 N N . ASN B 1 19 ? -11.258 -11.742 -1.157 1 91.62 19 ASN B N 1
ATOM 1236 C CA . ASN B 1 19 ? -10.227 -10.766 -1.492 1 91.62 19 ASN B CA 1
ATOM 1237 C C . ASN B 1 19 ? -10.297 -9.547 -0.576 1 91.62 19 ASN B C 1
ATOM 1239 O O . ASN B 1 19 ? -9.328 -8.789 -0.477 1 91.62 19 ASN B O 1
ATOM 1243 N N . SER B 1 20 ? -11.414 -9.383 0.089 1 94.75 20 SER B N 1
ATOM 1244 C CA . SER B 1 20 ? -11.578 -8.211 0.948 1 94.75 20 SER B CA 1
ATOM 1245 C C . SER B 1 20 ? -10.844 -8.398 2.273 1 94.75 20 SER B C 1
ATOM 1247 O O . SER B 1 20 ? -10.32 -7.434 2.836 1 94.75 20 SER B O 1
ATOM 1249 N N . ILE B 1 21 ? -10.695 -9.484 2.744 1 93.38 21 ILE B N 1
ATOM 1250 C CA . ILE B 1 21 ? -10.273 -9.758 4.113 1 93.38 21 ILE B CA 1
ATOM 1251 C C . ILE B 1 21 ? -8.812 -9.344 4.293 1 93.38 21 ILE B C 1
ATOM 1253 O O . ILE B 1 21 ? -8.484 -8.547 5.176 1 93.38 21 ILE B O 1
ATOM 1257 N N . PRO B 1 22 ? -7.965 -9.914 3.422 1 93.06 22 PRO B N 1
ATOM 1258 C CA . PRO B 1 22 ? -6.582 -9.469 3.602 1 93.06 22 PRO B CA 1
ATOM 1259 C C . PRO B 1 22 ? -6.422 -7.961 3.459 1 93.06 22 PRO B C 1
ATOM 1261 O O . PRO B 1 22 ? -5.582 -7.359 4.133 1 93.06 22 PRO B O 1
ATOM 1264 N N . PHE B 1 23 ? -7.207 -7.359 2.652 1 96.31 23 PHE B N 1
ATOM 1265 C CA . PHE B 1 23 ? -7.051 -5.938 2.367 1 96.31 23 PHE B CA 1
ATOM 1266 C C . PHE B 1 23 ? -7.59 -5.094 3.516 1 96.31 23 PHE B C 1
ATOM 1268 O O . PHE B 1 23 ? -7.223 -3.926 3.662 1 96.31 23 PHE B O 1
ATOM 1275 N N . ILE B 1 24 ? -8.469 -5.676 4.32 1 96.69 24 ILE B N 1
ATOM 1276 C CA . IL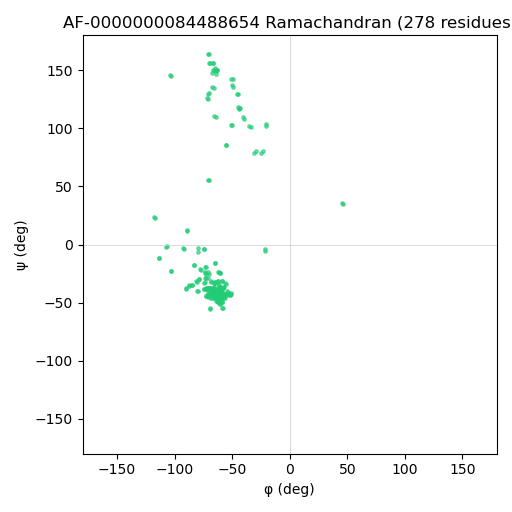E B 1 24 ? -8.836 -5.004 5.562 1 96.69 24 ILE B CA 1
ATOM 1277 C C . ILE B 1 24 ? -7.605 -4.859 6.457 1 96.69 24 ILE B C 1
ATOM 1279 O O . ILE B 1 24 ? -7.348 -3.779 6.992 1 96.69 24 ILE B O 1
ATOM 1283 N N . GLY B 1 25 ? -6.902 -5.977 6.578 1 94.88 25 GLY B N 1
ATOM 1284 C CA . GLY B 1 25 ? -5.684 -5.941 7.379 1 94.88 25 GLY B CA 1
ATOM 1285 C C . GLY B 1 25 ? -4.648 -4.969 6.848 1 94.88 25 GLY B C 1
ATOM 1286 O O . GLY B 1 25 ? -4.066 -4.199 7.613 1 94.88 25 GLY B O 1
ATOM 1287 N N . PHE B 1 26 ? -4.422 -4.938 5.57 1 96.38 26 PHE B N 1
ATOM 1288 C CA . PHE B 1 26 ? -3.465 -4.043 4.93 1 96.38 26 PHE B CA 1
ATOM 1289 C C . PHE B 1 26 ? -3.855 -2.586 5.148 1 96.38 26 PHE B C 1
ATOM 1291 O O . PHE B 1 26 ? -3.012 -1.756 5.492 1 96.38 26 PHE B O 1
ATOM 1298 N N . GLY B 1 27 ? -5.113 -2.338 4.871 1 97.88 27 GLY B N 1
ATOM 1299 C CA . GLY B 1 27 ? -5.59 -0.977 5.051 1 97.88 27 GLY B CA 1
ATOM 1300 C C . GLY B 1 27 ? -5.473 -0.488 6.48 1 97.88 27 GLY B C 1
ATOM 1301 O O . GLY B 1 27 ? -5.086 0.658 6.723 1 97.88 27 GLY B O 1
ATOM 1302 N N . PHE B 1 28 ? -5.816 -1.377 7.48 1 98.06 28 PHE B N 1
ATOM 1303 C CA . PHE B 1 28 ? -5.707 -1.027 8.891 1 98.06 28 PHE B CA 1
ATOM 1304 C C . PHE B 1 28 ? -4.27 -0.661 9.25 1 98.06 28 PHE B C 1
ATOM 1306 O O . PHE B 1 28 ? -4.016 0.406 9.812 1 98.06 28 PHE B O 1
ATOM 1313 N N . LEU B 1 29 ? -3.367 -1.464 8.875 1 97.38 29 LEU B N 1
ATOM 1314 C CA . LEU B 1 29 ? -1.965 -1.243 9.203 1 97.38 29 LEU B CA 1
ATOM 1315 C C . LEU B 1 29 ? -1.431 0.004 8.508 1 97.38 29 LEU B C 1
ATOM 1317 O O . LEU B 1 29 ? -0.678 0.778 9.102 1 97.38 29 LEU B O 1
ATOM 1321 N N . ASP B 1 30 ? -1.843 0.168 7.25 1 98.19 30 ASP B N 1
ATOM 1322 C CA . ASP B 1 30 ? -1.35 1.275 6.434 1 98.19 30 ASP B CA 1
ATOM 1323 C C . ASP B 1 30 ? -1.663 2.619 7.09 1 98.19 30 ASP B C 1
ATOM 1325 O O . ASP B 1 30 ? -0.756 3.404 7.375 1 98.19 30 ASP B O 1
ATOM 1329 N N . ASN B 1 31 ? -2.947 2.889 7.422 1 98.75 31 ASN B N 1
ATOM 1330 C CA . ASN B 1 31 ? -3.312 4.156 8.047 1 98.75 31 ASN B CA 1
ATOM 1331 C C . ASN B 1 31 ? -2.885 4.203 9.508 1 98.75 31 ASN B C 1
ATOM 1333 O O . ASN B 1 31 ? -2.48 5.254 10.008 1 98.75 31 ASN B O 1
ATOM 1337 N N . PHE B 1 32 ? -3.008 3.1 10.18 1 98.44 32 PHE B N 1
ATOM 1338 C CA . PHE B 1 32 ? -2.668 3.059 11.602 1 98.44 32 PHE B CA 1
ATOM 1339 C C . PHE B 1 32 ? -1.219 3.475 11.82 1 98.44 32 PHE B C 1
ATOM 1341 O O . PHE B 1 32 ? -0.943 4.391 12.602 1 98.44 32 PHE B O 1
ATOM 1348 N N . PHE B 1 33 ? -0.371 2.951 11.047 1 98.19 33 PHE B N 1
ATOM 1349 C CA . PHE B 1 33 ? 1.045 3.223 11.266 1 98.19 33 PHE B CA 1
ATOM 1350 C C . PHE B 1 33 ? 1.459 4.523 10.594 1 98.19 33 PHE B C 1
ATOM 1352 O O . PHE B 1 33 ? 2.33 5.238 11.094 1 98.19 33 PHE B O 1
ATOM 1359 N N . MET B 1 34 ? 0.876 4.828 9.445 1 98.38 34 MET B N 1
ATOM 1360 C CA . MET B 1 34 ? 1.14 6.145 8.875 1 98.38 34 MET B CA 1
ATOM 1361 C C . MET B 1 34 ? 0.877 7.246 9.898 1 98.38 34 MET B C 1
ATOM 1363 O O . MET B 1 34 ? 1.694 8.156 10.062 1 98.38 34 MET B O 1
ATOM 1367 N N . LEU B 1 35 ? -0.21 7.121 10.609 1 97.38 35 LEU B N 1
ATOM 1368 C CA . LEU B 1 35 ? -0.615 8.133 11.578 1 97.38 35 LEU B CA 1
ATOM 1369 C C . LEU B 1 35 ? 0.315 8.125 12.789 1 97.38 35 LEU B C 1
ATOM 1371 O O . LEU B 1 35 ? 0.742 9.188 13.25 1 97.38 35 LEU B O 1
ATOM 1375 N N . ILE B 1 36 ? 0.651 6.977 13.297 1 96.81 36 ILE B N 1
ATOM 1376 C CA . ILE B 1 36 ? 1.525 6.879 14.461 1 96.81 36 ILE B CA 1
ATOM 1377 C C . ILE B 1 36 ? 2.904 7.438 14.117 1 96.81 36 ILE B C 1
ATOM 1379 O O . ILE B 1 36 ? 3.42 8.312 14.828 1 96.81 36 ILE B O 1
ATOM 1383 N N . PHE B 1 37 ? 3.447 7.035 13.047 1 96.88 37 PHE B N 1
ATOM 1384 C CA . PHE B 1 37 ? 4.77 7.5 12.648 1 96.88 37 PHE B CA 1
ATOM 1385 C C . PHE B 1 37 ? 4.73 8.969 12.25 1 96.88 37 PHE B C 1
ATOM 1387 O O . PHE B 1 37 ? 5.625 9.742 12.609 1 96.88 37 PHE B O 1
ATOM 1394 N N . GLY B 1 38 ? 3.691 9.281 11.5 1 94.5 38 GLY B N 1
ATOM 1395 C CA . GLY B 1 38 ? 3.557 10.672 11.109 1 94.5 38 GLY B CA 1
ATOM 1396 C C . GLY B 1 38 ? 3.479 11.625 12.297 1 94.5 38 GLY B C 1
ATOM 1397 O O . GLY B 1 38 ? 4.105 12.68 12.289 1 94.5 38 GLY B O 1
ATOM 1398 N N . ASP B 1 39 ? 2.717 11.242 13.242 1 91.69 39 ASP B N 1
ATOM 1399 C CA . ASP B 1 39 ? 2.574 12.055 14.453 1 91.69 39 ASP B CA 1
ATOM 1400 C C . ASP B 1 39 ? 3.898 12.164 15.203 1 91.69 39 ASP B C 1
ATOM 1402 O O . ASP B 1 39 ? 4.27 13.242 15.664 1 91.69 39 ASP B O 1
ATOM 1406 N N . TYR B 1 40 ? 4.531 11.078 15.328 1 89.88 40 TYR B N 1
ATOM 1407 C CA . TYR B 1 40 ? 5.828 11.078 15.992 1 89.88 40 TYR B CA 1
ATOM 1408 C C . TYR B 1 40 ? 6.812 11.992 15.273 1 89.88 40 TYR B C 1
ATOM 1410 O O . TYR B 1 40 ? 7.535 12.758 15.906 1 89.88 40 TYR B O 1
ATOM 1418 N N . ILE B 1 41 ? 6.84 12.016 14.008 1 90.62 41 ILE B N 1
ATOM 1419 C CA . ILE B 1 41 ? 7.75 12.82 13.203 1 90.62 41 ILE B CA 1
ATOM 1420 C C . ILE B 1 41 ? 7.34 14.289 13.281 1 90.62 41 ILE B C 1
ATOM 1422 O O . ILE B 1 41 ? 8.188 15.172 13.422 1 90.62 41 ILE B O 1
ATOM 1426 N N . ASP B 1 42 ? 6.07 14.477 13.156 1 87.5 42 ASP B N 1
ATOM 1427 C CA . ASP B 1 42 ? 5.555 15.844 13.273 1 87.5 42 ASP B CA 1
ATOM 1428 C C . ASP B 1 42 ? 5.934 16.453 14.617 1 87.5 42 ASP B C 1
ATOM 1430 O O . ASP B 1 42 ? 6.309 17.625 14.68 1 87.5 42 ASP B O 1
ATOM 1434 N N . PHE B 1 43 ? 5.836 15.742 15.656 1 82.06 43 PHE B N 1
ATOM 1435 C CA . PHE B 1 43 ? 6.117 16.219 17 1 82.06 43 PHE B CA 1
ATOM 1436 C C . PHE B 1 43 ? 7.609 16.484 17.188 1 82.06 43 PHE B C 1
ATOM 1438 O O . PHE B 1 43 ? 8 17.516 17.719 1 82.06 43 PHE B O 1
ATOM 1445 N N . TYR B 1 44 ? 8.406 15.648 16.734 1 80.5 44 TYR B N 1
ATOM 1446 C CA . TYR B 1 44 ? 9.836 15.734 17 1 80.5 44 TYR B CA 1
ATOM 1447 C C . TYR B 1 44 ? 10.531 16.609 15.969 1 80.5 44 TYR B C 1
ATOM 1449 O O . TYR B 1 44 ? 11.484 17.328 16.297 1 80.5 44 TYR B O 1
ATOM 1457 N N . LEU B 1 45 ? 10.078 16.547 14.766 1 72.94 45 LEU B N 1
ATOM 1458 C CA . LEU B 1 45 ? 10.797 17.281 13.727 1 72.94 45 LEU B CA 1
ATOM 1459 C C . LEU B 1 45 ? 10.062 18.562 13.367 1 72.94 45 LEU B C 1
ATOM 1461 O O . LEU B 1 45 ? 10.617 19.438 12.703 1 72.94 45 LEU B O 1
ATOM 1465 N N . GLY B 1 46 ? 8.805 18.625 13.617 1 60.88 46 GLY B N 1
ATOM 1466 C CA . GLY B 1 46 ? 8.039 19.828 13.336 1 60.88 46 GLY B CA 1
ATOM 1467 C C . GLY B 1 46 ? 8.641 21.062 13.961 1 60.88 46 GLY B C 1
ATOM 1468 O O . GLY B 1 46 ? 8.641 22.141 13.344 1 60.88 46 GLY B O 1
ATOM 1469 N N . SER B 1 47 ? 9.102 20.938 15.141 1 54.81 47 SER B N 1
ATOM 1470 C CA . SER B 1 47 ? 9.695 22.094 15.812 1 54.81 47 SER B CA 1
ATOM 1471 C C . SER B 1 47 ? 11.047 22.453 15.203 1 54.81 47 SER B C 1
ATOM 1473 O O . SER B 1 47 ? 11.375 23.625 15.047 1 54.81 47 SER B O 1
ATOM 1475 N N . TYR B 1 48 ? 11.727 21.281 14.883 1 53.78 48 TYR B N 1
ATOM 1476 C CA . TYR B 1 48 ? 13.133 21.562 14.625 1 53.78 48 TYR B CA 1
ATOM 1477 C C . TYR B 1 48 ? 13.367 21.875 13.156 1 53.78 48 TYR B C 1
ATOM 1479 O O . TYR B 1 48 ? 14.195 22.719 12.812 1 53.78 48 TYR B O 1
ATOM 1487 N N . PHE B 1 49 ? 12.68 21.188 12.266 1 58.53 49 PHE B N 1
ATOM 1488 C CA . PHE B 1 49 ? 13.016 21.375 10.859 1 58.53 49 PHE B CA 1
ATOM 1489 C C . PHE B 1 49 ? 11.828 21.953 10.094 1 58.53 49 PHE B C 1
ATOM 1491 O O . PHE B 1 49 ? 11.883 22.094 8.867 1 58.53 49 PHE B O 1
ATOM 1498 N N . VAL B 1 50 ? 10.992 22.578 10.734 1 59 50 VAL B N 1
ATOM 1499 C CA . VAL B 1 50 ? 9.812 23.172 10.109 1 59 50 VAL B CA 1
ATOM 1500 C C . VAL B 1 50 ? 9.172 22.172 9.156 1 59 50 VAL B C 1
ATOM 1502 O O . VAL B 1 50 ? 8.938 22.484 7.984 1 59 50 VAL B O 1
ATOM 1505 N N . LEU B 1 51 ? 9.203 20.984 9.477 1 73.62 51 LEU B N 1
ATOM 1506 C CA . LEU B 1 51 ? 8.492 20.031 8.633 1 73.62 51 LEU B CA 1
ATOM 1507 C C . LEU B 1 51 ? 6.984 20.188 8.766 1 73.62 51 LEU B C 1
ATOM 1509 O O . LEU B 1 51 ? 6.457 20.25 9.883 1 73.62 51 LEU B O 1
ATOM 1513 N N . THR B 1 52 ? 6.344 20.375 7.668 1 84.88 52 THR B N 1
ATOM 1514 C CA . THR B 1 52 ? 4.895 20.531 7.695 1 84.88 52 THR B CA 1
ATOM 1515 C C . THR B 1 52 ? 4.223 19.219 8.125 1 84.88 52 THR B C 1
ATOM 1517 O O . THR B 1 52 ? 4.824 18.156 8.031 1 84.88 52 THR B O 1
ATOM 1520 N N . THR B 1 53 ? 3.109 19.328 8.617 1 87.19 53 THR B N 1
ATOM 1521 C CA . THR B 1 53 ? 2.336 18.156 9.016 1 87.19 53 THR B CA 1
ATOM 1522 C C . THR B 1 53 ? 2.127 17.219 7.84 1 87.19 53 THR B C 1
ATOM 1524 O O . THR B 1 53 ? 2.188 16 7.996 1 87.19 53 THR B O 1
ATOM 1527 N N . MET B 1 54 ? 1.928 17.75 6.672 1 90.81 54 MET B N 1
ATOM 1528 C CA . MET B 1 54 ? 1.74 16.938 5.473 1 90.81 54 MET B CA 1
ATOM 1529 C C . MET B 1 54 ? 3.012 16.172 5.129 1 90.81 54 MET B C 1
ATOM 1531 O O . MET B 1 54 ? 2.951 15.016 4.707 1 90.81 54 MET B O 1
ATOM 1535 N N . ALA B 1 55 ? 4.168 16.781 5.23 1 92.94 55 ALA B N 1
ATOM 1536 C CA . ALA B 1 55 ? 5.445 16.109 5.004 1 92.94 55 ALA B CA 1
ATOM 1537 C C . ALA B 1 55 ? 5.66 14.984 6.012 1 92.94 55 ALA B C 1
ATOM 1539 O O . ALA B 1 55 ? 6.133 13.906 5.652 1 92.94 55 ALA B O 1
ATOM 1540 N N . ALA B 1 56 ? 5.348 15.289 7.258 1 93.25 56 ALA B N 1
ATOM 1541 C CA . ALA B 1 56 ? 5.441 14.273 8.297 1 93.25 56 ALA B CA 1
ATOM 1542 C C . ALA B 1 56 ? 4.566 13.07 7.969 1 93.25 56 ALA B C 1
ATOM 1544 O O . ALA B 1 56 ? 4.98 11.922 8.156 1 93.25 56 ALA B O 1
ATOM 1545 N N . ALA B 1 57 ? 3.369 13.344 7.5 1 95.06 57 ALA B N 1
ATOM 1546 C CA . ALA B 1 57 ? 2.457 12.273 7.105 1 95.06 57 ALA B CA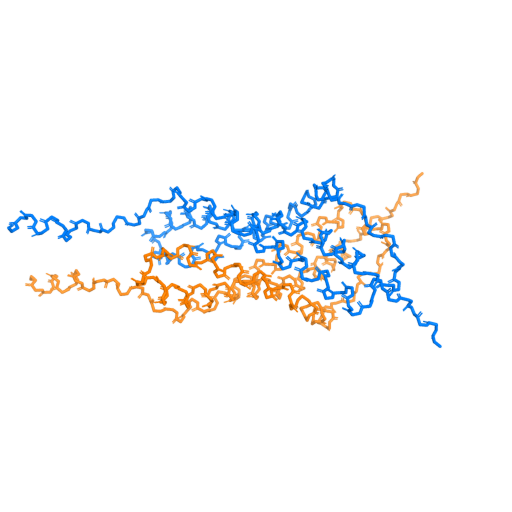 1
ATOM 1547 C C . ALA B 1 57 ? 3.029 11.469 5.949 1 95.06 57 ALA B C 1
ATOM 1549 O O . ALA B 1 57 ? 2.898 10.242 5.914 1 95.06 57 ALA B O 1
ATOM 1550 N N . ALA B 1 58 ? 3.666 12.094 4.996 1 97.19 58 ALA B N 1
ATOM 1551 C CA . ALA B 1 58 ? 4.266 11.414 3.854 1 97.19 58 ALA B CA 1
ATOM 1552 C C . ALA B 1 58 ? 5.406 10.5 4.301 1 97.19 58 ALA B C 1
ATOM 1554 O O . ALA B 1 58 ? 5.535 9.375 3.811 1 97.19 58 ALA B O 1
ATOM 1555 N N . ILE B 1 59 ? 6.25 10.953 5.16 1 97.31 59 ILE B N 1
ATOM 1556 C CA . ILE B 1 59 ? 7.324 10.141 5.715 1 97.31 59 ILE B CA 1
ATOM 1557 C C . ILE B 1 59 ? 6.734 8.984 6.523 1 97.31 59 ILE B C 1
ATOM 1559 O O . ILE B 1 59 ? 7.195 7.844 6.418 1 97.31 59 ILE B O 1
ATOM 1563 N N . GLY B 1 60 ? 5.746 9.336 7.363 1 97.81 60 GLY B N 1
ATOM 1564 C CA . GLY B 1 60 ? 5.043 8.289 8.078 1 97.81 60 GLY B CA 1
ATOM 1565 C C . GLY B 1 60 ? 4.492 7.207 7.168 1 97.81 60 GLY B C 1
ATOM 1566 O O . GLY B 1 60 ? 4.57 6.02 7.488 1 97.81 60 GLY B O 1
ATOM 1567 N N . ASN B 1 61 ? 3.904 7.645 6.031 1 98.69 61 ASN B N 1
ATOM 1568 C CA . ASN B 1 61 ? 3.389 6.699 5.047 1 98.69 61 ASN B CA 1
ATOM 1569 C C . ASN B 1 61 ? 4.5 5.82 4.477 1 98.69 61 ASN B C 1
ATOM 1571 O O . ASN B 1 61 ? 4.293 4.629 4.23 1 98.69 61 ASN B O 1
ATOM 1575 N N . THR B 1 62 ? 5.723 6.371 4.316 1 98.56 62 THR B N 1
ATOM 1576 C CA . THR B 1 62 ? 6.875 5.613 3.85 1 98.56 62 THR B CA 1
ATOM 1577 C C . THR B 1 62 ? 7.219 4.492 4.824 1 98.56 62 THR B C 1
ATOM 1579 O O . THR B 1 62 ? 7.398 3.342 4.422 1 98.56 62 THR B O 1
ATOM 1582 N N . PHE B 1 63 ? 7.273 4.82 6.047 1 98.38 63 PHE B N 1
ATOM 1583 C CA . PHE B 1 63 ? 7.574 3.818 7.062 1 98.38 63 PHE B CA 1
ATOM 1584 C C . PHE B 1 63 ? 6.469 2.775 7.137 1 98.38 63 PHE B C 1
ATOM 1586 O O . PHE B 1 63 ? 6.734 1.592 7.355 1 98.38 63 PHE B O 1
ATOM 1593 N N . SER B 1 64 ? 5.223 3.25 7.027 1 98.5 64 SER B N 1
ATOM 1594 C CA . SER B 1 64 ? 4.098 2.322 7.012 1 98.5 64 SER B CA 1
ATOM 1595 C C . SER B 1 64 ? 4.207 1.343 5.848 1 98.5 64 SER B C 1
ATOM 1597 O O . SER B 1 64 ? 3.969 0.144 6.012 1 98.5 64 SER B O 1
ATOM 1599 N N . ASP B 1 65 ? 4.586 1.861 4.633 1 98.25 65 ASP B N 1
ATOM 1600 C CA . ASP B 1 65 ? 4.766 1.013 3.457 1 98.25 65 ASP B CA 1
ATOM 1601 C C . ASP B 1 65 ? 5.844 -0.04 3.701 1 98.25 65 ASP B C 1
ATOM 1603 O O . ASP B 1 65 ? 5.68 -1.203 3.328 1 98.25 65 ASP B O 1
ATOM 1607 N N . ILE B 1 66 ? 6.941 0.34 4.289 1 98.12 66 ILE B N 1
ATOM 1608 C CA . ILE B 1 66 ? 8.031 -0.574 4.605 1 98.12 66 ILE B CA 1
ATOM 1609 C C . ILE B 1 66 ? 7.539 -1.654 5.566 1 98.12 66 ILE B C 1
ATOM 1611 O O . ILE B 1 66 ? 7.777 -2.844 5.348 1 98.12 66 ILE B O 1
ATOM 1615 N N . LEU B 1 67 ? 6.859 -1.268 6.574 1 97.12 67 LEU B N 1
ATOM 1616 C CA . LEU B 1 67 ? 6.293 -2.217 7.523 1 97.12 67 LEU B CA 1
ATOM 1617 C C . LEU B 1 67 ? 5.316 -3.162 6.828 1 97.12 67 LEU B C 1
ATOM 1619 O O . LEU B 1 67 ? 5.238 -4.344 7.172 1 97.12 67 LEU B O 1
ATOM 1623 N N . GLY B 1 68 ? 4.543 -2.553 5.973 1 95.5 68 GLY B N 1
ATOM 1624 C CA . GLY B 1 68 ? 3.6 -3.357 5.215 1 95.5 68 GLY B CA 1
ATOM 1625 C C . GLY B 1 68 ? 4.254 -4.504 4.469 1 95.5 68 GLY B C 1
ATOM 1626 O O . GLY B 1 68 ? 3.736 -5.621 4.457 1 95.5 68 GLY B O 1
ATOM 1627 N N . ILE B 1 69 ? 5.363 -4.332 3.83 1 94.31 69 ILE B N 1
ATOM 1628 C CA . ILE B 1 69 ? 6.113 -5.371 3.129 1 94.31 69 ILE B CA 1
ATOM 1629 C C . ILE B 1 69 ? 6.555 -6.445 4.117 1 94.31 69 ILE B C 1
ATOM 1631 O O . ILE B 1 69 ? 6.453 -7.641 3.832 1 94.31 69 ILE B O 1
ATOM 1635 N N . GLY B 1 70 ? 6.961 -6.047 5.301 1 91.38 70 GLY B N 1
ATOM 1636 C CA . GLY B 1 70 ? 7.445 -6.973 6.312 1 91.38 70 GLY B CA 1
ATOM 1637 C C . GLY B 1 70 ? 6.34 -7.785 6.961 1 91.38 70 GLY B C 1
ATOM 1638 O O . GLY B 1 70 ? 6.574 -8.906 7.418 1 91.38 70 GLY B O 1
ATOM 1639 N N . THR B 1 71 ? 5.148 -7.234 6.926 1 91.88 71 THR B N 1
ATOM 1640 C CA . THR B 1 71 ? 4.066 -7.902 7.641 1 91.88 71 THR B CA 1
ATOM 1641 C C . THR B 1 71 ? 3.102 -8.57 6.664 1 91.88 71 THR B C 1
ATOM 1643 O O . THR B 1 71 ? 2.098 -9.156 7.074 1 91.88 71 THR B O 1
ATOM 1646 N N . ALA B 1 72 ? 3.404 -8.406 5.457 1 87.5 72 ALA B N 1
ATOM 1647 C CA . ALA B 1 72 ? 2.492 -8.922 4.434 1 87.5 72 ALA B CA 1
ATOM 1648 C C . ALA B 1 72 ? 2.145 -10.383 4.695 1 87.5 72 ALA B C 1
ATOM 1650 O O . ALA B 1 72 ? 0.976 -10.773 4.613 1 87.5 72 ALA B O 1
ATOM 1651 N N . PHE B 1 73 ? 3.115 -11.148 5.051 1 80 73 PHE B N 1
ATOM 1652 C CA . PHE B 1 73 ? 2.922 -12.57 5.289 1 80 73 PHE B CA 1
ATOM 1653 C C . PHE B 1 73 ? 1.932 -12.797 6.426 1 80 73 PHE B C 1
ATOM 1655 O O . PHE B 1 73 ? 1.029 -13.633 6.312 1 80 73 PHE B O 1
ATOM 1662 N N . TYR B 1 74 ? 2.076 -12.023 7.379 1 82.88 74 TYR B N 1
ATOM 1663 C CA . TYR B 1 74 ? 1.211 -12.195 8.539 1 82.88 74 TYR B CA 1
ATOM 1664 C C . TYR B 1 74 ? -0.222 -11.789 8.219 1 82.88 74 TYR B C 1
ATOM 1666 O O . TYR B 1 74 ? -1.172 -12.461 8.617 1 82.88 74 TYR B O 1
ATOM 1674 N N . VAL B 1 75 ? -0.363 -10.797 7.461 1 85.62 75 VAL B N 1
ATOM 1675 C CA . VAL B 1 75 ? -1.691 -10.336 7.074 1 85.62 75 VAL B CA 1
ATOM 1676 C C . VAL B 1 75 ? -2.383 -11.398 6.223 1 85.62 75 VAL B C 1
ATOM 1678 O O . VAL B 1 75 ? -3.555 -11.711 6.441 1 85.62 75 VAL B O 1
ATOM 1681 N N . GLU B 1 76 ? -1.618 -11.969 5.395 1 82.69 76 GLU B N 1
ATOM 1682 C CA . GLU B 1 76 ? -2.156 -13.016 4.531 1 82.69 76 GLU B CA 1
ATOM 1683 C C . GLU B 1 76 ? -2.514 -14.258 5.336 1 82.69 76 GLU B C 1
ATOM 1685 O O . GLU B 1 76 ? -3.549 -14.883 5.094 1 82.69 76 GLU B O 1
ATOM 1690 N N . ARG B 1 77 ? -1.698 -14.633 6.129 1 83 77 ARG B N 1
ATOM 1691 C CA . ARG B 1 77 ? -1.928 -15.812 6.949 1 83 77 ARG B CA 1
ATOM 1692 C C . ARG B 1 77 ? -3.174 -15.648 7.816 1 83 77 ARG B C 1
ATOM 1694 O O . ARG B 1 77 ? -3.971 -16.578 7.953 1 83 77 ARG B O 1
ATOM 1701 N N . LEU B 1 78 ? -3.266 -14.508 8.336 1 82.5 78 LEU B N 1
ATOM 1702 C CA . LEU B 1 78 ? -4.434 -14.234 9.164 1 82.5 78 LEU B CA 1
ATOM 1703 C C . LEU B 1 78 ? -5.707 -14.234 8.328 1 82.5 78 LEU B C 1
ATOM 1705 O O . LEU B 1 78 ? -6.742 -14.75 8.758 1 82.5 78 LEU B O 1
ATOM 1709 N N . ALA B 1 79 ? -5.594 -13.727 7.172 1 79.56 79 ALA B N 1
ATOM 1710 C CA . ALA B 1 79 ? -6.727 -13.711 6.254 1 79.56 79 ALA B CA 1
ATOM 1711 C C . ALA B 1 79 ? -7.121 -15.133 5.852 1 79.56 79 ALA B C 1
ATOM 1713 O O . ALA B 1 79 ? -8.312 -15.445 5.746 1 79.56 79 ALA B O 1
ATOM 1714 N N . ASN B 1 80 ? -6.137 -15.93 5.617 1 79 80 ASN B N 1
ATOM 1715 C CA . ASN B 1 80 ? -6.398 -17.312 5.242 1 79 80 ASN B CA 1
ATOM 1716 C C . ASN B 1 80 ? -7.051 -18.094 6.383 1 79 80 ASN B C 1
ATOM 1718 O O . ASN B 1 80 ? -7.848 -19 6.145 1 79 80 ASN B O 1
ATOM 1722 N N . LYS B 1 81 ? -6.637 -17.688 7.492 1 81.19 81 LYS B N 1
ATOM 1723 C CA . LYS B 1 81 ? -7.219 -18.344 8.656 1 81.19 81 LYS B CA 1
ATOM 1724 C C . LYS B 1 81 ? -8.68 -17.938 8.852 1 81.19 81 LYS B C 1
ATOM 1726 O O . LYS B 1 81 ? -9.5 -18.75 9.266 1 81.19 81 LYS B O 1
ATOM 1731 N N . VAL B 1 82 ? -8.828 -16.594 8.633 1 72.81 82 VAL B N 1
ATOM 1732 C CA . VAL B 1 82 ? -10.164 -16.047 8.844 1 72.81 82 VAL B CA 1
ATOM 1733 C C . VAL B 1 82 ? -11.031 -16.328 7.617 1 72.81 82 VAL B C 1
ATOM 1735 O O . VAL B 1 82 ? -12.25 -16.484 7.73 1 72.81 82 VAL B O 1
ATOM 1738 N N . GLY B 1 83 ? -10.266 -16.141 6.465 1 61.31 83 GLY B N 1
ATOM 1739 C CA . GLY B 1 83 ? -10.961 -16.172 5.188 1 61.31 83 GLY B CA 1
ATOM 1740 C C . GLY B 1 83 ? -11.586 -17.516 4.875 1 61.31 83 GLY B C 1
ATOM 1741 O O . GLY B 1 83 ? -11.133 -18.547 5.391 1 61.31 83 GLY B O 1
ATOM 1742 N N . TYR B 1 84 ? -12.766 -17.281 4.145 1 61.06 84 TYR B N 1
ATOM 1743 C CA . TYR B 1 84 ? -13.68 -18.297 3.66 1 61.06 84 TYR B CA 1
ATOM 1744 C C . TYR B 1 84 ? -13 -19.188 2.621 1 61.06 84 TYR B C 1
ATOM 1746 O O . TYR B 1 84 ? -12.031 -18.781 1.986 1 61.06 84 TYR B O 1
ATOM 1754 N N . ASN B 1 85 ? -13.336 -20.297 2.465 1 61.44 85 ASN B N 1
ATOM 1755 C CA . ASN B 1 85 ? -12.945 -21.312 1.478 1 61.44 85 ASN B CA 1
ATOM 1756 C C . ASN B 1 85 ? -12.906 -20.719 0.069 1 61.44 85 ASN B C 1
ATOM 1758 O O . ASN B 1 85 ? -13.828 -20.016 -0.344 1 61.44 85 ASN B O 1
ATOM 1762 N N . PRO B 1 86 ? -11.664 -20.75 -0.528 1 63.91 86 PRO B N 1
ATOM 1763 C CA . PRO B 1 86 ? -11.664 -20.328 -1.932 1 63.91 86 PRO B CA 1
ATOM 1764 C C . PRO B 1 86 ? -12.797 -20.953 -2.736 1 63.91 86 PRO B C 1
ATOM 1766 O O . PRO B 1 86 ? -13.18 -22.094 -2.475 1 63.91 86 PRO B O 1
ATOM 1769 N N . PRO B 1 87 ? -13.414 -19.984 -3.361 1 68.75 87 PRO B N 1
ATOM 1770 C CA . PRO B 1 87 ? -14.469 -20.594 -4.18 1 68.75 87 PRO B CA 1
ATOM 1771 C C . PRO B 1 87 ? -13.961 -21.734 -5.047 1 68.75 87 PRO B C 1
ATOM 1773 O O . PRO B 1 87 ? -12.789 -21.75 -5.441 1 68.75 87 PRO B O 1
ATOM 1776 N N . LYS B 1 88 ? -14.727 -22.656 -5.16 1 76.25 88 LYS B N 1
ATOM 1777 C CA . LYS B 1 88 ? -14.414 -23.812 -6.008 1 76.25 88 LYS B CA 1
ATOM 1778 C C . LYS B 1 88 ? -14.469 -23.438 -7.484 1 76.25 88 LYS B C 1
ATOM 1780 O O . LYS B 1 88 ? -15.391 -23.844 -8.195 1 76.25 88 LYS B O 1
ATOM 1785 N N . LEU B 1 89 ? -13.734 -22.469 -7.863 1 81.44 89 LEU B N 1
ATOM 1786 C CA . LEU B 1 89 ? -13.727 -22.062 -9.266 1 81.44 89 LEU B CA 1
ATOM 1787 C C . LEU B 1 89 ? -12.461 -22.562 -9.961 1 81.44 89 LEU B C 1
ATOM 1789 O O . LEU B 1 89 ? -11.414 -22.703 -9.328 1 81.44 89 LEU B O 1
A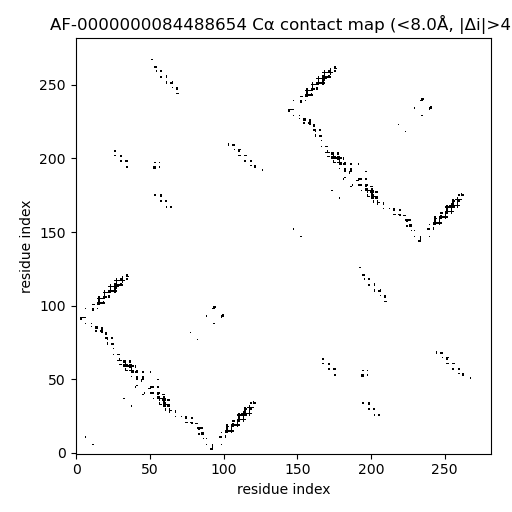TOM 1793 N N . SER B 1 90 ? -12.672 -22.891 -11.156 1 81.06 90 SER B N 1
ATOM 1794 C CA . SER B 1 90 ? -11.516 -23.25 -11.984 1 81.06 90 SER B CA 1
ATOM 1795 C C . SER B 1 90 ? -10.648 -22.031 -12.281 1 81.06 90 SER B C 1
ATOM 1797 O O . SER B 1 90 ? -11.117 -20.891 -12.211 1 81.06 90 SER B O 1
ATOM 1799 N N . PRO B 1 91 ? -9.32 -22.297 -12.594 1 83.25 91 PRO B N 1
ATOM 1800 C CA . PRO B 1 91 ? -8.43 -21.203 -12.961 1 83.25 91 PRO B CA 1
ATOM 1801 C C . PRO B 1 91 ? -8.945 -20.391 -14.148 1 83.25 91 PRO B C 1
ATOM 1803 O O . PRO B 1 91 ? -8.773 -19.172 -14.188 1 83.25 91 PRO B O 1
ATOM 1806 N N . MET B 1 92 ? -9.586 -21.031 -14.992 1 85.94 92 MET B N 1
ATOM 1807 C CA . MET B 1 92 ? -10.133 -20.344 -16.156 1 85.94 92 MET B CA 1
ATOM 1808 C C . MET B 1 92 ? -11.258 -19.406 -15.758 1 85.94 92 MET B C 1
ATOM 1810 O O . MET B 1 92 ? -11.375 -18.297 -16.297 1 85.94 92 MET B O 1
ATOM 1814 N N . GLN B 1 93 ? -12.07 -19.828 -14.781 1 86.81 93 GLN B N 1
ATOM 1815 C CA . GLN B 1 93 ? -13.164 -19 -14.289 1 86.81 93 GLN B CA 1
ATOM 1816 C C . GLN B 1 93 ? -12.633 -17.781 -13.531 1 86.81 93 GLN B C 1
ATOM 1818 O O . GLN B 1 93 ? -13.211 -16.688 -13.602 1 86.81 93 GLN B O 1
ATOM 1823 N N . MET B 1 94 ? -11.578 -18 -12.938 1 85.88 94 MET B N 1
ATOM 1824 C CA . MET B 1 94 ? -10.977 -16.922 -12.156 1 85.88 94 MET B CA 1
ATOM 1825 C C . MET B 1 94 ? -10.375 -15.852 -13.062 1 85.88 94 MET B C 1
ATOM 1827 O O . MET B 1 94 ? -10.258 -14.688 -12.664 1 85.88 94 MET B O 1
ATOM 1831 N N . ASP B 1 95 ? -10.141 -16.203 -14.266 1 88.19 95 ASP B N 1
ATOM 1832 C CA . ASP B 1 95 ? -9.484 -15.289 -15.195 1 88.19 95 ASP B CA 1
ATOM 1833 C C . ASP B 1 95 ? -10.508 -14.477 -15.984 1 88.19 95 ASP B C 1
ATOM 1835 O O . ASP B 1 95 ? -10.141 -13.594 -16.766 1 88.19 95 ASP B O 1
ATOM 1839 N N . LEU B 1 96 ? -11.781 -14.797 -15.734 1 90.81 96 LEU B N 1
ATOM 1840 C CA . LEU B 1 96 ? -12.812 -14.016 -16.391 1 90.81 96 LEU B CA 1
ATOM 1841 C C . LEU B 1 96 ? -12.812 -12.578 -15.883 1 90.81 96 LEU B C 1
ATOM 1843 O O . LEU B 1 96 ? -12.523 -12.328 -14.719 1 90.81 96 LEU B O 1
ATOM 1847 N N . THR B 1 97 ? -13.211 -11.672 -16.734 1 92.44 97 THR B N 1
ATOM 1848 C CA . THR B 1 97 ? -13.234 -10.25 -16.406 1 92.44 97 THR B CA 1
ATOM 1849 C C . THR B 1 97 ? -14.172 -9.977 -15.234 1 92.44 97 THR B C 1
ATOM 1851 O O . THR B 1 97 ? -13.867 -9.156 -14.359 1 92.44 97 THR B O 1
ATOM 1854 N N . ILE B 1 98 ? -15.266 -10.688 -15.203 1 94.44 98 ILE B N 1
ATOM 1855 C CA . ILE B 1 98 ? -16.25 -10.461 -14.148 1 94.44 98 ILE B CA 1
ATOM 1856 C C . ILE B 1 98 ? -15.68 -10.906 -12.805 1 94.44 98 ILE B C 1
ATOM 1858 O O . ILE B 1 98 ? -15.906 -10.266 -11.781 1 94.44 98 ILE B O 1
ATOM 1862 N N . SER B 1 99 ? -14.969 -12.039 -12.766 1 93.62 99 SER B N 1
ATOM 1863 C CA . SER B 1 99 ? -14.328 -12.516 -11.539 1 93.62 99 SER B CA 1
ATOM 1864 C C . SER B 1 99 ? -13.273 -11.523 -11.047 1 93.62 99 SER B C 1
ATOM 1866 O O . SER B 1 99 ? -13.203 -11.227 -9.859 1 93.62 99 SER B O 1
ATOM 1868 N N . ARG B 1 100 ? -12.57 -10.953 -12.016 1 92.38 100 ARG B N 1
ATOM 1869 C CA . ARG B 1 100 ? -11.539 -9.977 -11.672 1 92.38 100 ARG B CA 1
ATOM 1870 C C . ARG B 1 100 ? -12.156 -8.703 -11.109 1 92.38 100 ARG B C 1
ATOM 1872 O O . ARG B 1 100 ? -11.609 -8.109 -10.172 1 92.38 100 ARG B O 1
ATOM 1879 N N . ASN B 1 101 ? -13.219 -8.281 -11.711 1 94.88 101 ASN B N 1
ATOM 1880 C CA . ASN B 1 101 ? -13.898 -7.082 -11.234 1 94.88 101 ASN B CA 1
ATOM 1881 C C . ASN B 1 101 ? -14.422 -7.262 -9.812 1 94.88 101 ASN B C 1
ATOM 1883 O O . ASN B 1 101 ? -14.336 -6.344 -8.992 1 94.88 101 ASN B O 1
ATOM 1887 N N . PHE B 1 102 ? -14.914 -8.438 -9.516 1 94.62 102 PHE B N 1
ATOM 1888 C CA . PHE B 1 102 ? -15.422 -8.703 -8.172 1 94.62 102 PHE B CA 1
ATOM 1889 C C . PHE B 1 102 ? -14.273 -8.836 -7.18 1 94.62 102 PHE B C 1
ATOM 1891 O O . PHE B 1 102 ? -14.391 -8.406 -6.031 1 94.62 102 PHE B O 1
ATOM 1898 N N . ALA B 1 103 ? -13.156 -9.453 -7.594 1 93.31 103 ALA B N 1
ATOM 1899 C CA . ALA B 1 103 ? -11.969 -9.492 -6.746 1 93.31 103 ALA B CA 1
ATOM 1900 C C . ALA B 1 103 ? -11.5 -8.086 -6.387 1 93.31 103 ALA B C 1
ATOM 1902 O O . ALA B 1 103 ? -11.242 -7.793 -5.215 1 93.31 103 ALA B O 1
ATOM 1903 N N . ASN B 1 104 ? -11.492 -7.258 -7.41 1 95.38 104 ASN B N 1
ATOM 1904 C CA . ASN B 1 104 ? -11.039 -5.887 -7.199 1 95.38 104 ASN B CA 1
ATOM 1905 C C . ASN B 1 104 ? -12.023 -5.102 -6.336 1 95.38 104 ASN B C 1
ATOM 1907 O O . ASN B 1 104 ? -11.617 -4.254 -5.539 1 95.38 104 ASN B O 1
ATOM 1911 N N . LEU B 1 105 ? -13.273 -5.336 -6.598 1 97.25 105 LEU B N 1
ATOM 1912 C CA . LEU B 1 105 ? -14.273 -4.707 -5.738 1 97.25 105 LEU B CA 1
ATOM 1913 C C . LEU B 1 105 ? -14.062 -5.102 -4.281 1 97.25 105 LEU B C 1
ATOM 1915 O O . LEU B 1 105 ? -14.164 -4.258 -3.385 1 97.25 105 LEU B O 1
ATOM 1919 N N . GLY B 1 106 ? -13.82 -6.406 -4.086 1 96.19 106 GLY B N 1
ATOM 1920 C CA . GLY B 1 106 ? -13.508 -6.871 -2.742 1 96.19 106 GLY B CA 1
ATOM 1921 C C . GLY B 1 106 ? -12.289 -6.191 -2.145 1 96.19 106 GLY B C 1
ATOM 1922 O O . GLY B 1 106 ? -12.312 -5.77 -0.986 1 96.19 106 GLY B O 1
ATOM 1923 N N . ARG B 1 107 ? -11.266 -6.059 -2.904 1 96.5 107 ARG B N 1
ATOM 1924 C CA . ARG B 1 107 ? -10.039 -5.41 -2.447 1 96.5 107 ARG B CA 1
ATOM 1925 C C . ARG B 1 107 ? -10.305 -3.953 -2.072 1 96.5 107 ARG B C 1
ATOM 1927 O O . ARG B 1 107 ? -9.828 -3.48 -1.037 1 96.5 107 ARG B O 1
ATOM 1934 N N . VAL B 1 108 ? -11.07 -3.26 -2.877 1 98.38 108 VAL B N 1
ATOM 1935 C CA . VAL B 1 108 ? -11.375 -1.848 -2.666 1 98.38 108 VAL B CA 1
ATOM 1936 C C . VAL B 1 108 ? -12.195 -1.683 -1.389 1 98.38 108 VAL B C 1
ATOM 1938 O O . VAL B 1 108 ? -11.891 -0.828 -0.553 1 98.38 108 VAL B O 1
ATOM 1941 N N . LEU B 1 109 ? -13.18 -2.5 -1.233 1 98.19 109 LEU B N 1
ATOM 1942 C CA . LEU B 1 109 ? -14.008 -2.434 -0.035 1 98.19 109 LEU B CA 1
ATOM 1943 C C . LEU B 1 109 ? -13.195 -2.781 1.208 1 98.19 109 LEU B C 1
ATOM 1945 O O . LEU B 1 109 ? -13.328 -2.131 2.246 1 98.19 109 LEU B O 1
ATOM 1949 N N . GLY B 1 110 ? -12.414 -3.803 1.042 1 97.5 110 GLY B N 1
ATOM 1950 C CA . GLY B 1 110 ? -11.57 -4.211 2.154 1 97.5 110 GLY B CA 1
ATOM 1951 C C . GLY B 1 110 ? -10.602 -3.133 2.596 1 97.5 110 GLY B C 1
ATOM 1952 O O . GLY B 1 110 ? -10.547 -2.785 3.777 1 97.5 110 GLY B O 1
ATOM 1953 N N . VAL B 1 111 ? -9.867 -2.576 1.648 1 98.25 111 VAL B N 1
ATOM 1954 C CA . VAL B 1 111 ? -8.844 -1.588 1.986 1 98.25 111 VAL B CA 1
ATOM 1955 C C . VAL B 1 111 ? -9.508 -0.334 2.551 1 98.25 111 VAL B C 1
ATOM 1957 O O . VAL B 1 111 ? -8.969 0.306 3.457 1 98.25 111 VAL B O 1
ATOM 1960 N N . THR B 1 112 ? -10.664 0.03 2.027 1 98.75 112 THR B N 1
ATOM 1961 C CA . THR B 1 112 ? -11.398 1.191 2.523 1 98.75 112 THR B CA 1
ATOM 1962 C C . THR B 1 112 ? -11.797 0.997 3.982 1 98.75 112 THR B C 1
ATOM 1964 O O . THR B 1 112 ? -11.531 1.855 4.824 1 98.75 112 THR B O 1
ATOM 1967 N N . LEU B 1 113 ? -12.359 -0.106 4.234 1 98.44 113 LEU B N 1
ATOM 1968 C CA . LEU B 1 113 ? -12.758 -0.414 5.602 1 98.44 113 LEU B CA 1
ATOM 1969 C C . LEU B 1 113 ? -11.539 -0.477 6.52 1 98.44 113 LEU B C 1
ATOM 1971 O O . LEU B 1 113 ? -11.57 0.049 7.637 1 98.44 113 LEU B O 1
ATOM 1975 N N . GLY B 1 114 ? -10.555 -1.147 6.07 1 98.31 114 GLY B N 1
ATOM 1976 C CA . GLY B 1 114 ? -9.328 -1.228 6.844 1 98.31 114 GLY B CA 1
ATOM 1977 C C . GLY B 1 114 ? -8.734 0.131 7.172 1 98.31 114 GLY B C 1
ATOM 1978 O O . GLY B 1 114 ? -8.344 0.386 8.312 1 98.31 114 GLY B O 1
ATOM 1979 N N . CYS B 1 115 ? -8.68 0.993 6.176 1 98.62 115 CYS B N 1
ATOM 1980 C CA . CYS B 1 115 ? -8.125 2.324 6.375 1 98.62 115 CYS B CA 1
ATOM 1981 C C . CYS B 1 115 ? -8.961 3.127 7.367 1 98.62 115 CYS B C 1
ATOM 1983 O O . CYS B 1 115 ? -8.414 3.881 8.18 1 98.62 115 CYS B O 1
ATOM 1985 N N . ILE B 1 116 ? -10.242 3.027 7.277 1 98.19 116 ILE B N 1
ATOM 1986 C CA . ILE B 1 116 ? -11.125 3.705 8.227 1 98.19 116 ILE B CA 1
ATOM 1987 C C . ILE B 1 116 ? -10.836 3.209 9.641 1 98.19 116 ILE B C 1
ATOM 1989 O O . ILE B 1 116 ? -10.672 4.012 10.562 1 98.19 116 ILE B O 1
ATOM 1993 N N . LEU B 1 117 ? -10.711 1.936 9.789 1 98.06 117 LEU B N 1
ATOM 1994 C CA . LEU B 1 117 ? -10.398 1.348 11.086 1 98.06 117 LEU B CA 1
ATOM 1995 C C . LEU B 1 117 ? -9.016 1.775 11.555 1 98.06 117 LEU B C 1
ATOM 1997 O O . LEU B 1 117 ? -8.773 1.924 12.758 1 98.06 117 LEU B O 1
ATOM 2001 N N . GLY B 1 118 ? -8.148 1.966 10.625 1 98.44 118 GLY B N 1
ATOM 2002 C CA . GLY B 1 118 ? -6.773 2.322 10.945 1 98.44 118 GLY B CA 1
ATOM 2003 C C . GLY B 1 118 ? -6.621 3.764 11.398 1 98.44 118 GLY B C 1
ATOM 2004 O O . GLY B 1 118 ? -5.539 4.176 11.82 1 98.44 118 GLY B O 1
ATOM 2005 N N . MET B 1 119 ? -7.742 4.492 11.359 1 97.75 119 MET B N 1
ATOM 2006 C CA . MET B 1 119 ? -7.684 5.902 11.742 1 97.75 119 MET B CA 1
ATOM 2007 C C . MET B 1 119 ? -7.922 6.074 13.234 1 97.75 119 MET B C 1
ATOM 2009 O O . MET B 1 119 ? -8.062 7.199 13.719 1 97.75 119 MET B O 1
ATOM 2013 N N . VAL B 1 120 ? -7.898 5.059 13.961 1 96.88 120 VAL B N 1
ATOM 2014 C CA . VAL B 1 120 ? -8.172 5.043 15.398 1 96.88 120 VAL B CA 1
ATOM 2015 C C . VAL B 1 120 ? -7.211 5.984 16.125 1 96.88 120 VAL B C 1
ATOM 2017 O O . VAL B 1 120 ? -7.602 6.691 17.047 1 96.88 120 VAL B O 1
ATOM 2020 N N . PRO B 1 121 ? -5.973 6.148 15.797 1 96.06 121 PRO B N 1
ATOM 2021 C CA . PRO B 1 121 ? -5.051 7.039 16.5 1 96.06 121 PRO B CA 1
ATOM 2022 C C . PRO B 1 121 ? -5.496 8.5 16.469 1 96.06 121 PRO B C 1
ATOM 2024 O O . PRO B 1 121 ? -5.152 9.281 17.359 1 96.06 121 PRO B O 1
ATOM 2027 N N . LEU B 1 122 ? -6.254 8.867 15.523 1 93.38 122 LEU B N 1
ATOM 2028 C CA . LEU B 1 122 ? -6.703 10.25 15.398 1 93.38 122 LEU B CA 1
ATOM 2029 C C . LEU B 1 122 ? -7.551 10.656 16.609 1 93.38 122 LEU B C 1
ATOM 2031 O O . LEU B 1 122 ? -7.621 11.836 16.953 1 93.38 122 LEU B O 1
ATOM 2035 N N . LEU B 1 123 ? -8.211 9.719 17.125 1 90.94 123 LEU B N 1
ATOM 2036 C CA . LEU B 1 123 ? -9.062 9.992 18.281 1 90.94 123 LEU B CA 1
ATOM 2037 C C . LEU B 1 123 ? -8.227 10.406 19.484 1 90.94 123 LEU B C 1
ATOM 2039 O O . LEU B 1 123 ? -8.742 11.016 20.422 1 90.94 123 LEU B O 1
ATOM 2043 N N . PHE B 1 124 ? -6.93 10.148 19.422 1 88.19 124 PHE B N 1
ATOM 2044 C CA . PHE B 1 124 ? -6.09 10.383 20.594 1 88.19 124 PHE B CA 1
ATOM 2045 C C . PHE B 1 124 ? -5.105 11.516 20.328 1 88.19 124 PHE B C 1
ATOM 2047 O O . PHE B 1 124 ? -4.309 11.867 21.203 1 88.19 124 PHE B O 1
ATOM 2054 N N . PHE B 1 125 ? -4.996 11.922 19.109 1 80.31 125 PHE B N 1
ATOM 2055 C CA . PHE B 1 125 ? -4.098 13.031 18.797 1 80.31 125 PHE B CA 1
ATOM 2056 C C . PHE B 1 125 ? -4.652 14.344 19.344 1 80.31 125 PHE B C 1
ATOM 2058 O O . PHE B 1 125 ? -5.863 14.57 19.328 1 80.31 125 PHE B O 1
ATOM 2065 N N . ARG B 1 126 ? -3.771 15.117 20.094 1 61.16 126 ARG B N 1
ATOM 2066 C CA . ARG B 1 126 ? -4.191 16.391 20.672 1 61.16 126 ARG B CA 1
ATOM 2067 C C . ARG B 1 126 ? -4.508 17.406 19.562 1 61.16 126 ARG B C 1
ATOM 2069 O O . ARG B 1 126 ? -3.748 17.547 18.609 1 61.16 126 ARG B O 1
ATOM 2076 N N . ARG B 1 127 ? -5.688 17.781 19.344 1 55.59 127 ARG B N 1
ATOM 2077 C CA . ARG B 1 127 ? -6.105 18.828 18.422 1 55.59 127 ARG B CA 1
ATOM 2078 C C . ARG B 1 127 ? -5.211 20.062 18.531 1 55.59 127 ARG B C 1
ATOM 2080 O O . ARG B 1 127 ? -4.75 20.391 19.625 1 55.59 127 ARG B O 1
ATOM 2087 N N . PRO B 1 128 ? -4.461 20.453 17.469 1 46.59 128 PRO B N 1
ATOM 2088 C CA . PRO B 1 128 ? -3.768 21.734 17.688 1 46.59 128 PRO B CA 1
ATOM 2089 C C . PRO B 1 128 ? -4.57 22.703 18.547 1 46.59 128 PRO B C 1
ATOM 2091 O O . PRO B 1 128 ? -5.793 22.797 18.391 1 46.59 128 PRO B O 1
ATOM 2094 N N . GLU B 1 129 ? -4.27 22.859 19.844 1 38.09 129 GLU B N 1
ATOM 2095 C CA . GLU B 1 129 ? -4.875 23.938 20.625 1 38.09 129 GLU B CA 1
ATOM 2096 C C . GLU B 1 129 ? -5.164 25.156 19.75 1 38.09 129 GLU B C 1
ATOM 2098 O O . GLU B 1 129 ? -4.273 25.656 19.078 1 38.09 129 GLU B O 1
ATOM 2103 N N . LYS B 1 130 ? -6.172 25.25 18.953 1 37.97 130 LYS B N 1
ATOM 2104 C CA . LYS B 1 130 ? -6.477 26.625 18.578 1 37.97 130 LYS B CA 1
ATOM 2105 C C . LYS B 1 130 ? -5.887 27.625 19.578 1 37.97 130 LYS B C 1
ATOM 2107 O O . LYS B 1 130 ? -5.949 27.406 20.797 1 37.97 130 LYS B O 1
ATOM 2112 N N . ASP B 1 131 ? -4.852 28.312 19.375 1 35.06 131 ASP B N 1
ATOM 2113 C CA . ASP B 1 131 ? -4.508 29.438 20.219 1 35.06 131 ASP B CA 1
ATOM 2114 C C . ASP B 1 131 ? -5.75 30 20.922 1 35.06 131 ASP B C 1
ATOM 2116 O O . ASP B 1 131 ? -6.691 30.438 20.25 1 35.06 131 ASP B O 1
ATOM 2120 N N . GLU B 1 132 ? -6.23 29.469 21.953 1 37.06 132 GLU B N 1
ATOM 2121 C CA . GLU B 1 132 ? -7.082 30.125 22.938 1 37.06 132 GLU B CA 1
ATOM 2122 C C . GLU B 1 132 ? -6.926 31.641 22.891 1 37.06 132 GLU B C 1
ATOM 2124 O O . GLU B 1 132 ? -7.406 32.344 23.781 1 37.06 132 GLU B O 1
ATOM 2129 N N . ALA B 1 133 ? -5.965 32.094 22.062 1 37.16 133 ALA B N 1
ATOM 2130 C CA . ALA B 1 133 ? -5.852 33.531 22.141 1 37.16 133 ALA B CA 1
ATOM 2131 C C . ALA B 1 133 ? -7.145 34.219 21.688 1 37.16 133 ALA B C 1
ATOM 2133 O O . ALA B 1 133 ? -7.348 35.406 21.938 1 37.16 133 ALA B O 1
ATOM 2134 N N . ALA B 1 134 ? -7.957 33.531 20.875 1 37.25 134 ALA B N 1
ATOM 2135 C CA . ALA B 1 134 ? -9.133 34.344 20.531 1 37.25 134 ALA B CA 1
ATOM 2136 C C . ALA B 1 134 ? -10.172 34.281 21.656 1 37.25 134 ALA B C 1
ATOM 2138 O O . ALA B 1 134 ? -11.078 35.125 21.688 1 37.25 134 ALA B O 1
ATOM 2139 N N . GLU B 1 135 ? -10.242 33.188 22.344 1 36.94 135 GLU B N 1
ATOM 2140 C CA . GLU B 1 135 ? -11.281 33.219 23.359 1 36.94 135 GLU B CA 1
ATOM 2141 C C . GLU B 1 135 ? -10.891 34.156 24.516 1 36.94 135 GLU B C 1
ATOM 2143 O O . GLU B 1 135 ? -11.75 34.594 25.281 1 36.94 135 GLU B O 1
ATOM 2148 N N . ASN B 1 136 ? -9.586 34.094 24.797 1 38.59 136 ASN B N 1
ATOM 2149 C CA . ASN B 1 136 ? -9.297 35 25.922 1 38.59 136 ASN B CA 1
ATOM 2150 C C . ASN B 1 136 ? -9.422 36.469 25.531 1 38.59 136 ASN B C 1
ATOM 2152 O O . ASN B 1 136 ? -9.211 37.344 26.359 1 38.59 136 ASN B O 1
ATOM 2156 N N . LYS B 1 137 ? -9.211 36.688 24.156 1 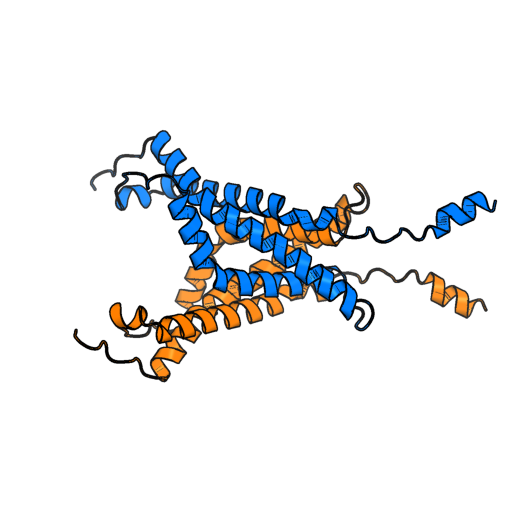38.5 137 LYS B N 1
ATOM 2157 C CA . LYS B 1 137 ? -9.422 38.094 23.859 1 38.5 137 LYS B CA 1
ATOM 2158 C C . LYS B 1 137 ? -10.898 38.469 23.953 1 38.5 137 LYS B C 1
ATOM 2160 O O . LYS B 1 137 ? -11.25 39.656 24 1 38.5 137 LYS B O 1
ATOM 2165 N N . GLU B 1 138 ? -11.812 37.5 23.688 1 42.5 138 GLU B N 1
ATOM 2166 C CA . GLU B 1 138 ? -13.203 37.938 23.828 1 42.5 138 GLU B CA 1
ATOM 2167 C C . GLU B 1 138 ? -13.586 38.094 25.297 1 42.5 138 GLU B C 1
ATOM 2169 O O . GLU B 1 138 ? -14.547 38.781 25.625 1 42.5 138 GLU B O 1
ATOM 2174 N N . SER B 1 139 ? -12.953 37.219 26.125 1 44.06 139 SER B N 1
ATOM 2175 C CA . SER B 1 139 ? -13.414 37.406 27.5 1 44.06 139 SER B CA 1
ATOM 2176 C C . SER B 1 139 ? -12.844 38.688 28.094 1 44.06 139 SER B C 1
ATOM 2178 O O . SER B 1 139 ? -13.234 39.125 29.188 1 44.06 139 SER B O 1
ATOM 2180 N N . SER B 1 140 ? -11.617 39 27.531 1 42.12 140 SER B N 1
ATOM 2181 C CA . SER B 1 140 ? -11.133 40.25 28.156 1 42.12 140 SER B CA 1
ATOM 2182 C C . SER B 1 140 ? -11.805 41.469 27.547 1 42.12 140 SER B C 1
ATOM 2184 O O . SER B 1 140 ? -11.555 42.594 27.984 1 42.12 140 SER B O 1
ATOM 2186 N N . LYS B 1 141 ? -12.633 41.188 26.422 1 38.69 141 LYS B N 1
ATOM 2187 C CA . LYS B 1 141 ? -13.461 42.375 26.188 1 38.69 141 LYS B CA 1
ATOM 2188 C C . LYS B 1 141 ? -14.781 42.281 26.953 1 38.69 141 LYS B C 1
ATOM 2190 O O . LYS B 1 141 ? -15.375 41.219 27.047 1 38.69 141 LYS B O 1
#

Nearest PDB structures (foldseek):
  8q3v-assembly1_E  TM=3.324E-01  e=6.640E+00  Methanothermobacter marburgensis
  8q3v-assembly1_E  TM=3.273E-01  e=3.784E+00  Methanothermobacter marburgensis
  4ltz-assembly1_A  TM=2.654E-01  e=6.497E+00  Streptomyces coelicolor A3(2)

Sequence (282 aa):
AEQVPRPTTRNLVDIAIANSIPFIGFGFLDNFFMLIFGDYIDFYLGSYFVLTTMAAAAIGNTFSDILGIGTAFYVERLANKVGYNPPKLSPMQMDLTISRNFANLGRVLGVTLGCILGMVPLLFFRRPEKDEAAENKESSKAEQVPRPTTRNLVDIAIANSIPFIGFGFLDNFFMLIFGDYIDFYLGSYFVLTTMAAAAIGNTFSDILGIGTAFYVERLANKVGYNPPKLSPMQMDLTISRNFANLGRVLGVTLGCILGMVPLLFFRRPEKDEAAENKESSK

Secondary structure (DSSP, 8-state):
----PPPPHHHHHHHHHHHHHHHHHHHHHHHHHHHHHHHHHHHHHHHHH---HHHHHHHHHHHHHHHHHHHHHHHHHHHHHHS-------HHHHTSHHHHHHHHHHHHHHHHHHHHHTTGGGGTS------TTTHHHHH--/----PPPPHHHHHHHHHHHHHHHHHHHHHHHHHHHHHHHHHHHHHHHHH---HHHHHHHHHHHHHHHHHHHHHHHHHHHHHHS-------HHHHTSHHHHHHHHHHHHHHHHHHHHHTTGGGGGS------TTTHHHHS--

Solvent-accessible surface area (backbone atoms only — not comparable to full-atom values): 14396 Å² total; per-residue (Å²): 129,86,74,71,69,79,76,49,70,68,48,38,50,44,39,12,54,48,39,12,48,35,24,22,49,50,18,21,49,38,32,33,36,11,49,53,43,10,49,52,40,27,65,66,34,26,77,73,66,66,43,46,65,68,56,20,38,47,52,11,38,40,54,18,52,46,49,45,67,74,39,43,63,57,38,46,52,50,24,59,70,71,40,65,75,74,60,94,62,54,74,70,46,54,67,33,69,69,40,45,51,28,29,49,50,14,30,43,53,15,26,47,52,10,24,61,62,11,46,57,64,62,81,70,52,79,66,79,72,66,71,58,62,62,59,56,53,53,67,74,92,129,86,74,73,69,77,75,49,70,66,49,38,49,46,40,12,52,49,38,12,48,36,24,22,49,50,18,21,50,38,33,33,36,11,49,54,43,9,48,52,41,26,65,66,36,27,77,72,64,65,44,46,64,66,56,20,36,48,53,11,38,39,54,18,52,46,48,44,68,74,40,42,64,57,38,45,53,50,22,60,70,71,40,65,77,75,60,93,62,54,76,70,45,55,66,33,67,68,42,44,52,29,30,48,50,14,30,43,54,14,26,46,52,11,24,60,61,11,47,58,64,62,81,70,52,79,66,80,71,65,72,59,61,62,59,55,53,53,68,72,91

Organism: NCBI:txid1629725